Protein AF-A0A820NL07-F1 (afdb_monomer)

Structure (mmCIF, N/CA/C/O backbone):
data_AF-A0A820NL07-F1
#
_entry.id   AF-A0A820NL07-F1
#
loop_
_atom_site.group_PDB
_atom_site.id
_atom_site.type_symbol
_atom_site.label_atom_id
_atom_site.label_alt_id
_atom_site.label_comp_id
_atom_site.label_asym_id
_atom_site.label_entity_id
_atom_site.label_seq_id
_atom_site.pdbx_PDB_ins_code
_atom_site.Cartn_x
_atom_site.Cartn_y
_atom_site.Cartn_z
_atom_site.occupancy
_atom_site.B_iso_or_equiv
_atom_site.auth_seq_id
_atom_site.auth_comp_id
_atom_site.auth_asym_id
_atom_site.auth_atom_id
_atom_site.pdbx_PDB_model_num
ATOM 1 N N . ILE A 1 1 ? -30.907 -29.077 -5.953 1.00 41.44 1 ILE A N 1
ATOM 2 C CA . ILE A 1 1 ? -29.849 -29.675 -6.802 1.00 41.44 1 ILE A CA 1
ATOM 3 C C . ILE A 1 1 ? -29.231 -28.527 -7.577 1.00 41.44 1 ILE A C 1
ATOM 5 O O . ILE A 1 1 ? -29.831 -28.071 -8.546 1.00 41.44 1 ILE A O 1
ATOM 9 N N . GLU A 1 2 ? -28.117 -27.984 -7.092 1.00 54.81 2 GLU A N 1
ATOM 10 C CA . GLU A 1 2 ? -27.350 -26.986 -7.839 1.00 54.81 2 GLU A CA 1
ATOM 11 C C . GLU A 1 2 ? -26.840 -27.633 -9.126 1.00 54.81 2 GLU A C 1
ATOM 13 O O . GLU A 1 2 ? -26.045 -28.571 -9.101 1.00 54.81 2 GLU A O 1
ATOM 18 N N . ARG A 1 3 ? -27.367 -27.185 -10.266 1.00 54.31 3 ARG A N 1
ATOM 19 C CA . ARG A 1 3 ? -26.881 -27.614 -11.576 1.00 54.31 3 ARG A CA 1
ATOM 20 C C . ARG A 1 3 ? -25.587 -26.864 -11.863 1.00 54.31 3 ARG A C 1
ATOM 22 O O . ARG A 1 3 ? -25.620 -25.733 -12.340 1.00 54.31 3 ARG A O 1
ATOM 29 N N . LEU A 1 4 ? -24.455 -27.500 -11.581 1.00 63.75 4 LEU A N 1
ATOM 30 C CA . LEU A 1 4 ? -23.194 -27.119 -12.211 1.00 63.75 4 LEU A CA 1
ATOM 31 C C . LEU A 1 4 ? -23.342 -27.294 -13.736 1.00 63.75 4 LEU A C 1
ATOM 33 O O . LEU A 1 4 ? -23.968 -28.261 -14.172 1.00 63.75 4 LEU A O 1
ATOM 37 N N . PRO A 1 5 ? -22.828 -26.363 -14.556 1.00 72.44 5 PRO A N 1
ATOM 38 C CA . PRO A 1 5 ? -22.943 -26.454 -16.007 1.00 72.44 5 PRO A CA 1
ATOM 39 C C . PRO A 1 5 ? -22.181 -27.675 -16.544 1.00 72.44 5 PRO A C 1
ATOM 41 O O . PRO A 1 5 ? -21.055 -27.932 -16.122 1.00 72.44 5 PRO A O 1
ATOM 44 N N . ASP A 1 6 ? -22.757 -28.368 -17.532 1.00 75.00 6 ASP A N 1
ATOM 45 C CA . ASP A 1 6 ? -22.181 -29.578 -18.156 1.00 75.00 6 ASP A CA 1
ATOM 46 C C . ASP A 1 6 ? -20.812 -29.336 -18.826 1.00 75.00 6 ASP A C 1
ATOM 48 O O . ASP A 1 6 ? -20.075 -30.273 -19.132 1.00 75.00 6 ASP A O 1
ATOM 52 N N . TYR A 1 7 ? -20.451 -28.069 -19.051 1.00 79.88 7 TYR A N 1
ATOM 53 C CA . TYR A 1 7 ? -19.172 -27.661 -19.613 1.00 79.88 7 TYR A CA 1
ATOM 54 C C . TYR A 1 7 ? -18.528 -26.548 -18.786 1.00 79.88 7 TYR A C 1
ATOM 56 O O . TYR A 1 7 ? -19.045 -25.432 -18.676 1.00 79.88 7 TYR A O 1
ATOM 64 N N . VAL A 1 8 ? -17.342 -26.836 -18.251 1.00 82.12 8 VAL A N 1
ATOM 65 C CA . VAL A 1 8 ? -16.523 -25.867 -17.520 1.00 82.12 8 VAL A CA 1
ATOM 66 C C . VAL A 1 8 ? -15.548 -25.211 -18.490 1.00 82.12 8 VAL A C 1
ATOM 68 O O . VAL A 1 8 ? -14.647 -25.847 -19.033 1.00 82.12 8 VAL A O 1
ATOM 71 N N . THR A 1 9 ? -15.695 -23.902 -18.694 1.00 88.81 9 THR A N 1
ATOM 72 C CA . THR A 1 9 ? -14.708 -23.148 -19.475 1.00 88.81 9 THR A CA 1
ATOM 73 C C . THR A 1 9 ? -13.381 -23.051 -18.722 1.00 88.81 9 THR A C 1
ATOM 75 O O . THR A 1 9 ? -13.350 -22.960 -17.494 1.00 88.81 9 THR A O 1
ATOM 78 N N . VAL A 1 10 ? -12.272 -22.949 -19.462 1.00 87.19 10 VAL A N 1
ATOM 79 C CA . VAL A 1 10 ? -10.933 -22.720 -18.884 1.00 87.19 10 VAL A CA 1
ATOM 80 C C . VAL A 1 10 ? -10.916 -21.504 -17.951 1.00 87.19 10 VAL A C 1
ATOM 82 O O . VAL A 1 10 ? -10.253 -21.531 -16.922 1.00 87.19 10 VAL A O 1
ATOM 85 N N . LYS A 1 11 ? -11.686 -20.451 -18.262 1.00 84.75 11 LYS A N 1
ATOM 86 C CA . LYS A 1 11 ? -11.801 -19.264 -17.399 1.00 84.75 11 LYS A CA 1
ATOM 87 C C . LYS A 1 11 ? -12.381 -19.601 -16.027 1.00 84.75 11 LYS A C 1
ATOM 89 O O . LYS A 1 11 ? -11.864 -19.106 -15.036 1.00 84.75 11 LYS A O 1
ATOM 94 N N . VAL A 1 12 ? -13.421 -20.432 -15.978 1.00 86.75 12 VAL A N 1
ATOM 95 C CA . VAL A 1 12 ? -14.051 -20.861 -14.722 1.00 86.75 12 VAL A CA 1
ATOM 96 C C . VAL A 1 12 ? -13.122 -21.799 -13.955 1.00 86.75 12 VAL A C 1
ATOM 98 O O . VAL A 1 12 ? -12.912 -21.590 -12.767 1.00 86.75 12 VAL A O 1
ATOM 101 N N . HIS A 1 13 ? -12.477 -22.755 -14.633 1.00 86.75 13 HIS A N 1
ATOM 102 C CA . HIS A 1 13 ? -11.474 -23.614 -13.996 1.00 86.75 13 HIS A CA 1
ATOM 103 C C . HIS A 1 13 ? -10.311 -22.802 -13.404 1.00 86.75 13 HIS A C 1
ATOM 105 O O . HIS A 1 13 ? -9.857 -23.081 -12.305 1.00 86.75 13 HIS A O 1
ATOM 111 N N . LEU A 1 14 ? -9.849 -21.746 -14.077 1.00 86.56 14 LEU A N 1
ATOM 112 C CA . LEU A 1 14 ? -8.773 -20.901 -13.555 1.00 86.56 14 LEU A CA 1
ATOM 113 C C . LEU A 1 14 ? -9.133 -20.203 -12.238 1.00 86.56 14 LEU A C 1
ATOM 115 O O . LEU A 1 14 ? -8.225 -19.951 -11.451 1.00 86.56 14 LEU A O 1
ATOM 119 N N . ILE A 1 15 ? -10.414 -19.935 -11.960 1.00 88.44 15 ILE A N 1
ATOM 120 C CA . ILE A 1 15 ? -10.848 -19.312 -10.697 1.00 88.44 15 ILE A CA 1
ATOM 121 C C . ILE A 1 15 ? -10.480 -20.194 -9.496 1.00 88.44 15 ILE A C 1
ATOM 123 O O . ILE A 1 15 ? -10.103 -19.657 -8.456 1.00 88.44 15 ILE A O 1
ATOM 127 N N . THR A 1 16 ? -10.476 -21.525 -9.635 1.00 88.06 16 THR A N 1
ATOM 128 C CA . THR A 1 16 ? -10.083 -22.423 -8.532 1.00 88.06 16 THR A CA 1
ATOM 129 C C . THR A 1 16 ? -8.624 -22.217 -8.118 1.00 88.06 16 THR A C 1
ATOM 131 O O . THR A 1 16 ? -8.283 -22.361 -6.947 1.00 88.06 16 THR A O 1
ATOM 134 N N . HIS A 1 17 ? -7.771 -21.797 -9.058 1.00 87.75 17 HIS A N 1
ATOM 135 C CA . HIS A 1 17 ? -6.347 -21.522 -8.836 1.00 87.75 17 HIS A CA 1
ATOM 136 C C . HIS A 1 17 ? -6.066 -20.092 -8.350 1.00 87.75 17 HIS A C 1
ATOM 138 O O . HIS A 1 17 ? -4.928 -19.767 -8.001 1.00 87.75 17 HIS A O 1
ATOM 144 N N . TYR A 1 18 ? -7.069 -19.204 -8.309 1.00 88.25 18 TYR A N 1
ATOM 145 C CA . TYR A 1 18 ? -6.853 -17.810 -7.894 1.00 88.25 18 TYR A CA 1
ATOM 146 C C . TYR A 1 18 ? -6.417 -17.706 -6.436 1.00 88.25 18 TYR A C 1
ATOM 148 O O . TYR A 1 18 ? -5.625 -16.826 -6.110 1.00 88.25 18 TYR A O 1
ATOM 156 N N . SER A 1 19 ? -6.889 -18.596 -5.565 1.00 85.44 19 SER A N 1
ATOM 157 C CA . SER A 1 19 ? -6.523 -18.588 -4.146 1.00 85.44 19 SER A CA 1
ATOM 158 C C . SER A 1 19 ? -5.007 -18.748 -3.956 1.00 85.44 19 SER A C 1
ATOM 160 O O . SER A 1 19 ? -4.374 -17.935 -3.280 1.00 85.44 19 SER A O 1
ATOM 162 N N . GLU A 1 20 ? -4.401 -19.735 -4.614 1.00 89.69 20 GLU A N 1
ATOM 163 C CA . GLU A 1 20 ? -2.958 -19.983 -4.590 1.00 89.69 20 GLU A CA 1
ATOM 164 C C . GLU A 1 20 ? -2.175 -18.861 -5.275 1.00 89.69 20 GLU A C 1
ATOM 166 O O . GLU A 1 20 ? -1.179 -18.368 -4.734 1.00 89.69 20 GLU A O 1
ATOM 171 N N . LEU A 1 21 ? -2.652 -18.397 -6.434 1.00 88.19 21 LEU A N 1
ATOM 172 C CA . LEU A 1 21 ? -2.036 -17.293 -7.169 1.00 88.19 21 LEU A CA 1
ATOM 173 C C . LEU A 1 21 ? -2.020 -15.996 -6.353 1.00 88.19 21 LEU A C 1
ATOM 175 O O . LEU A 1 21 ? -1.022 -15.278 -6.380 1.00 88.19 21 LEU A O 1
ATOM 179 N N . ILE A 1 22 ? -3.087 -15.699 -5.610 1.00 88.12 22 ILE A N 1
ATOM 180 C CA . ILE A 1 22 ? -3.173 -14.517 -4.745 1.00 88.12 22 ILE A CA 1
ATOM 181 C C . ILE A 1 22 ? -2.249 -14.657 -3.540 1.00 88.12 22 ILE A C 1
ATOM 183 O O . ILE A 1 22 ? -1.537 -13.709 -3.212 1.00 88.12 22 ILE A O 1
ATOM 187 N N . LYS A 1 23 ? -2.202 -15.836 -2.911 1.00 84.56 23 LYS A N 1
ATOM 188 C CA . LYS A 1 23 ? -1.293 -16.098 -1.785 1.00 84.56 23 LYS A CA 1
ATOM 189 C C . LYS A 1 23 ? 0.175 -15.942 -2.187 1.00 84.56 23 LYS A C 1
ATOM 191 O O . LYS A 1 23 ? 0.953 -15.369 -1.432 1.00 84.56 23 LYS A O 1
ATOM 196 N N . ARG A 1 24 ? 0.550 -16.422 -3.378 1.00 86.44 24 ARG A N 1
ATOM 197 C CA . ARG A 1 24 ? 1.940 -16.394 -3.859 1.00 86.44 24 ARG A CA 1
ATOM 198 C C . ARG A 1 24 ? 2.347 -15.056 -4.478 1.00 86.44 24 ARG A C 1
ATOM 200 O O . ARG A 1 24 ? 3.451 -14.584 -4.226 1.00 86.44 24 ARG A O 1
ATOM 207 N N . ASN A 1 25 ? 1.483 -14.462 -5.301 1.00 83.44 25 ASN A N 1
ATOM 208 C CA . ASN A 1 25 ? 1.826 -13.320 -6.160 1.00 83.44 25 ASN A CA 1
ATOM 209 C C . ASN A 1 25 ? 1.097 -12.020 -5.773 1.00 83.44 25 ASN A C 1
ATOM 211 O O . ASN A 1 25 ? 1.316 -10.974 -6.391 1.00 83.44 25 ASN A O 1
ATOM 215 N N . GLY A 1 26 ? 0.216 -12.067 -4.774 1.00 83.44 26 GLY A N 1
ATOM 216 C CA . GLY A 1 26 ? -0.636 -10.950 -4.389 1.00 83.44 26 GLY A CA 1
ATOM 217 C C . GLY A 1 26 ? -1.809 -10.716 -5.354 1.00 83.44 26 GLY A C 1
ATOM 218 O O . GLY A 1 26 ? -2.155 -11.575 -6.168 1.00 83.44 26 GLY A O 1
ATOM 219 N N . PRO A 1 27 ? -2.453 -9.539 -5.284 1.00 84.00 27 PRO A N 1
ATOM 220 C CA . PRO A 1 27 ? -3.665 -9.246 -6.049 1.00 84.00 27 PRO A CA 1
ATOM 221 C C . PRO A 1 27 ? -3.494 -9.408 -7.576 1.00 84.00 27 PRO A C 1
ATOM 223 O O . PRO A 1 27 ? -2.533 -8.856 -8.127 1.00 84.00 27 PRO A O 1
ATOM 226 N N . PRO A 1 28 ? -4.447 -10.028 -8.312 1.00 83.44 28 PRO A N 1
ATOM 227 C CA . PRO A 1 28 ? -4.302 -10.303 -9.748 1.00 83.44 28 PRO A CA 1
ATOM 228 C C . PRO A 1 28 ? -4.140 -9.064 -10.618 1.00 83.44 28 PRO A C 1
ATOM 230 O O . PRO A 1 28 ? -3.451 -9.073 -11.636 1.00 83.44 28 PRO A O 1
ATOM 233 N N . ARG A 1 29 ? -4.692 -7.938 -10.164 1.00 82.50 29 ARG A N 1
ATOM 234 C CA . ARG A 1 29 ? -4.522 -6.627 -10.796 1.00 82.50 29 ARG A CA 1
ATOM 235 C C . ARG A 1 29 ? -3.055 -6.201 -10.926 1.00 82.50 29 ARG A C 1
ATOM 237 O O . ARG A 1 29 ? -2.727 -5.386 -11.786 1.00 82.50 29 ARG A O 1
ATOM 244 N N . ASN A 1 30 ? -2.154 -6.727 -10.097 1.00 78.94 30 ASN A N 1
ATOM 245 C CA . ASN A 1 30 ? -0.741 -6.375 -10.181 1.00 78.94 30 ASN A CA 1
ATOM 246 C C . ASN A 1 30 ? -0.058 -6.980 -11.412 1.00 78.94 30 ASN A C 1
ATOM 248 O O . ASN A 1 30 ? 0.825 -6.321 -11.971 1.00 78.94 30 ASN A O 1
ATOM 252 N N . TYR A 1 31 ? -0.511 -8.155 -11.856 1.00 82.81 31 TYR A N 1
ATOM 253 C CA . TYR A 1 31 ? 0.037 -8.927 -12.975 1.00 82.81 31 TYR A CA 1
ATOM 254 C C . TYR A 1 31 ? -0.966 -9.158 -14.119 1.00 82.81 31 TYR A C 1
ATOM 256 O O . TYR A 1 31 ? -0.712 -9.951 -15.021 1.00 82.81 31 TYR A O 1
ATOM 264 N N . TRP A 1 32 ? -2.101 -8.457 -14.122 1.00 85.00 32 TRP A N 1
ATOM 265 C CA . TRP A 1 32 ? -3.069 -8.526 -15.216 1.00 85.00 32 TRP A CA 1
ATOM 266 C C . TRP A 1 32 ? -2.470 -8.067 -16.560 1.00 85.00 32 TRP A C 1
ATOM 268 O O . TRP A 1 32 ? -1.622 -7.170 -16.632 1.00 85.00 32 TRP A O 1
ATOM 278 N N . TYR A 1 33 ? -2.958 -8.650 -17.654 1.00 87.19 33 TYR A N 1
ATOM 279 C CA . TYR A 1 33 ? -2.447 -8.374 -19.000 1.00 87.19 33 TYR A CA 1
ATOM 280 C C . TYR A 1 33 ? -2.573 -6.894 -19.409 1.00 87.19 33 TYR A C 1
ATOM 282 O O . TYR A 1 33 ? -1.704 -6.375 -20.103 1.00 87.19 33 TYR A O 1
ATOM 290 N N . GLN A 1 34 ? -3.590 -6.173 -18.920 1.00 86.31 34 GLN A N 1
ATOM 291 C CA . GLN A 1 34 ? -3.824 -4.764 -19.269 1.00 86.31 34 GLN A CA 1
ATOM 292 C C . GLN A 1 34 ? -2.651 -3.844 -18.889 1.00 86.31 34 GLN A C 1
ATOM 294 O O . GLN A 1 34 ? -2.375 -2.863 -19.580 1.00 86.31 34 GLN A O 1
ATOM 299 N N . ARG A 1 35 ? -1.905 -4.168 -17.822 1.00 84.62 35 ARG A N 1
ATOM 300 C CA . ARG A 1 35 ? -0.659 -3.462 -17.469 1.00 84.62 35 ARG A CA 1
ATOM 301 C C . ARG A 1 35 ? 0.432 -3.671 -18.509 1.00 84.62 35 ARG A C 1
ATOM 303 O O . ARG A 1 35 ? 1.127 -2.717 -18.865 1.00 84.62 35 ARG A O 1
ATOM 310 N N . PHE A 1 36 ? 0.581 -4.908 -18.972 1.00 87.38 36 PHE A N 1
ATOM 311 C CA . PHE A 1 36 ? 1.550 -5.255 -20.002 1.00 87.38 36 PHE A CA 1
ATOM 312 C C . PHE A 1 36 ? 1.175 -4.601 -21.331 1.00 87.38 36 PHE A C 1
ATOM 314 O O . PHE A 1 36 ? 2.031 -3.952 -21.923 1.00 87.38 36 PHE A O 1
ATOM 321 N N . GLU A 1 37 ? -0.102 -4.619 -21.720 1.00 91.50 37 GLU A N 1
ATOM 322 C CA . GLU A 1 37 ? -0.613 -3.909 -22.903 1.00 91.50 37 GLU A CA 1
ATOM 323 C C . GLU A 1 37 ? -0.367 -2.396 -22.826 1.00 91.50 37 GLU A C 1
ATOM 325 O O . GLU A 1 37 ? 0.125 -1.784 -23.777 1.00 91.50 37 GLU A O 1
ATOM 330 N N . GLY A 1 38 ? -0.610 -1.781 -21.665 1.00 88.50 38 GLY A N 1
ATOM 331 C CA . GLY A 1 38 ? -0.312 -0.364 -21.445 1.00 88.50 38 GLY A CA 1
ATOM 332 C C . GLY A 1 38 ? 1.176 -0.034 -21.619 1.00 88.50 38 GLY A C 1
ATOM 333 O O . GLY A 1 38 ? 1.530 0.981 -22.226 1.00 88.50 38 GLY A O 1
ATOM 334 N N . LYS A 1 39 ? 2.074 -0.907 -21.142 1.00 87.38 39 LYS A N 1
ATOM 335 C CA . LYS A 1 39 ? 3.525 -0.752 -21.335 1.00 87.38 39 LYS A CA 1
ATOM 336 C C . LYS A 1 39 ? 3.944 -1.032 -22.784 1.00 87.38 39 LYS A C 1
ATOM 338 O O . LYS A 1 39 ? 4.783 -0.312 -23.323 1.00 87.38 39 LYS A O 1
ATOM 343 N N . GLN A 1 40 ? 3.331 -2.016 -23.437 1.00 90.81 40 GLN A N 1
ATOM 344 C CA . GLN A 1 40 ? 3.532 -2.334 -24.851 1.00 90.81 40 GLN A CA 1
ATOM 345 C C . GLN A 1 40 ? 3.169 -1.132 -25.733 1.00 90.81 40 GLN A C 1
ATOM 347 O O . GLN A 1 40 ? 3.906 -0.790 -26.658 1.00 90.81 40 GLN A O 1
ATOM 352 N N . LEU A 1 41 ? 2.069 -0.440 -25.422 1.00 93.19 41 LEU A N 1
ATOM 353 C CA . LEU A 1 41 ? 1.625 0.755 -26.138 1.00 93.19 41 LEU A CA 1
ATOM 354 C C . LEU A 1 41 ? 2.666 1.884 -26.099 1.00 93.19 41 LEU A C 1
ATOM 356 O O . LEU A 1 41 ? 2.871 2.558 -27.110 1.00 93.19 41 LEU A O 1
ATOM 360 N N . TYR A 1 42 ? 3.358 2.074 -24.969 1.00 91.62 42 TYR A N 1
ATOM 361 C CA . TYR A 1 42 ? 4.481 3.016 -24.876 1.00 91.62 42 TYR A CA 1
ATOM 362 C C . TYR A 1 42 ? 5.583 2.677 -25.889 1.00 91.62 42 TYR A C 1
ATOM 364 O O . TYR A 1 42 ? 6.031 3.563 -26.619 1.00 91.62 42 TYR A O 1
ATOM 372 N N . PHE A 1 43 ? 5.977 1.404 -25.982 1.00 92.75 43 PHE A N 1
ATOM 373 C CA . PHE A 1 43 ? 7.004 0.966 -26.929 1.00 92.75 43 PHE A CA 1
ATOM 374 C C . PHE A 1 43 ? 6.551 1.081 -28.383 1.00 92.75 43 PHE A C 1
ATOM 376 O O . PHE A 1 43 ? 7.323 1.577 -29.198 1.00 92.75 43 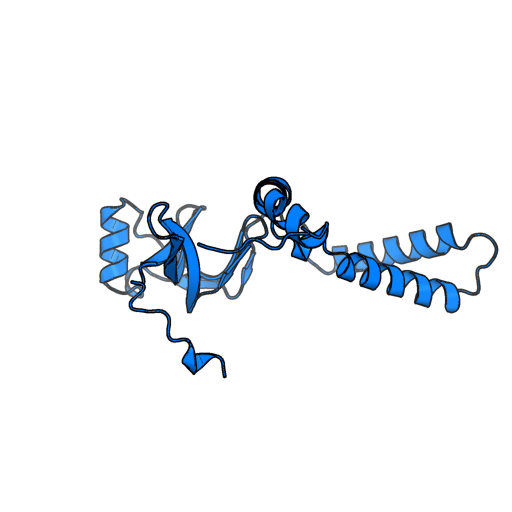PHE A O 1
ATOM 383 N N . LYS A 1 44 ? 5.301 0.715 -28.701 1.00 92.12 44 LYS A N 1
ATOM 384 C CA . LYS A 1 44 ? 4.724 0.881 -30.049 1.00 92.12 44 LYS A CA 1
ATOM 385 C C . LYS A 1 44 ? 4.797 2.343 -30.497 1.00 92.12 44 LYS A C 1
ATOM 387 O O . LYS A 1 44 ? 5.367 2.640 -31.540 1.00 92.12 44 LYS A O 1
ATOM 392 N N . ARG A 1 45 ? 4.314 3.270 -29.661 1.00 92.38 45 ARG A N 1
ATOM 393 C CA . ARG A 1 45 ? 4.361 4.717 -29.944 1.00 92.38 45 ARG A CA 1
ATOM 394 C C . ARG A 1 45 ? 5.788 5.228 -30.113 1.00 92.38 45 ARG A C 1
ATOM 396 O O . ARG A 1 45 ? 6.039 6.077 -30.965 1.00 92.38 45 ARG A O 1
ATOM 403 N N . LEU A 1 46 ? 6.711 4.744 -29.285 1.00 91.25 46 LEU A N 1
ATOM 404 C CA . LEU A 1 46 ? 8.102 5.160 -29.349 1.00 91.25 46 LEU A CA 1
ATOM 405 C C . LEU A 1 46 ? 8.804 4.627 -30.603 1.00 91.25 46 LEU A C 1
ATOM 407 O O . LEU A 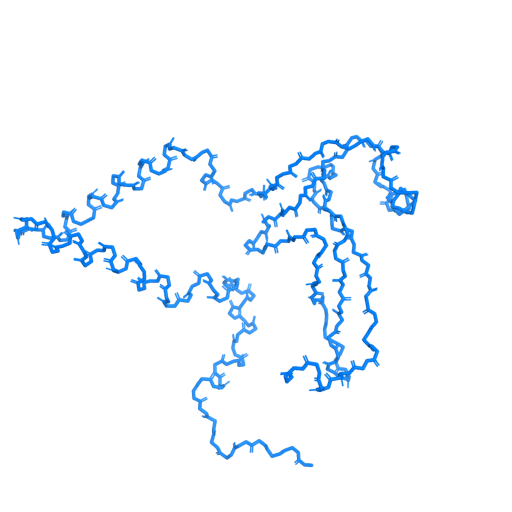1 46 ? 9.566 5.372 -31.210 1.00 91.25 46 LEU A O 1
ATOM 411 N N . ALA A 1 47 ? 8.522 3.388 -31.005 1.00 91.00 47 ALA A N 1
ATOM 412 C CA . ALA A 1 47 ? 9.057 2.788 -32.222 1.00 91.00 47 ALA A CA 1
ATOM 413 C C . ALA A 1 47 ? 8.589 3.553 -33.465 1.00 91.00 47 ALA A C 1
ATOM 415 O O . ALA A 1 47 ? 9.414 3.908 -34.295 1.00 91.00 47 ALA A O 1
ATOM 416 N N . THR A 1 48 ? 7.300 3.907 -33.546 1.00 89.75 48 THR A N 1
ATOM 417 C CA . THR A 1 48 ? 6.758 4.696 -34.668 1.00 89.75 48 THR A CA 1
ATOM 418 C C . THR A 1 48 ? 7.384 6.088 -34.771 1.00 89.75 48 THR A C 1
ATOM 420 O O . THR A 1 48 ? 7.576 6.599 -35.866 1.00 89.75 48 THR A O 1
ATOM 423 N N . ARG A 1 49 ? 7.697 6.725 -33.636 1.00 88.81 49 ARG A N 1
ATOM 424 C CA . ARG A 1 49 ? 8.288 8.076 -33.600 1.00 88.81 49 ARG A CA 1
ATOM 425 C C . ARG A 1 49 ? 9.808 8.080 -33.725 1.00 88.81 49 ARG A C 1
ATOM 427 O O . ARG A 1 49 ? 10.400 9.139 -33.909 1.00 88.81 49 ARG A O 1
ATOM 434 N N . SER A 1 50 ? 10.456 6.936 -33.533 1.00 84.31 50 SER A N 1
ATOM 435 C CA . SER A 1 50 ? 11.907 6.845 -33.581 1.00 84.31 50 SER A CA 1
ATOM 436 C C . SER A 1 50 ? 12.345 6.571 -35.011 1.00 84.31 50 SER A C 1
ATOM 438 O O . SER A 1 50 ? 12.121 5.490 -35.534 1.00 84.31 50 SER A O 1
ATOM 440 N N . CYS A 1 51 ? 13.054 7.516 -35.622 1.00 81.00 51 CYS A N 1
ATOM 441 C CA . CYS A 1 51 ? 13.651 7.337 -36.950 1.00 81.00 51 CYS A CA 1
ATOM 442 C C . CYS A 1 51 ? 14.909 6.434 -36.936 1.00 81.00 51 CYS A C 1
ATOM 444 O O . CYS A 1 51 ? 15.732 6.494 -37.846 1.00 81.00 51 CYS A O 1
ATOM 446 N N . SER A 1 52 ? 15.110 5.635 -35.880 1.00 76.94 52 SER A N 1
ATOM 447 C CA . SER A 1 52 ? 16.250 4.726 -35.729 1.00 76.94 52 SER A CA 1
ATOM 448 C C . SER A 1 52 ? 15.839 3.318 -36.150 1.00 76.94 52 SER A C 1
ATOM 450 O O . SER A 1 52 ? 15.299 2.560 -35.348 1.00 76.94 52 SER A O 1
ATOM 452 N N . PHE A 1 53 ? 16.104 2.962 -37.408 1.00 81.94 53 PHE A N 1
ATOM 453 C CA . PHE A 1 53 ? 15.727 1.659 -37.977 1.00 81.94 53 PHE A CA 1
ATOM 454 C C . PHE A 1 53 ? 16.822 0.589 -37.850 1.00 81.94 53 PHE A C 1
ATOM 456 O O . PHE A 1 53 ? 16.544 -0.598 -37.974 1.00 81.94 53 PHE A O 1
ATOM 463 N N . LYS A 1 54 ? 18.068 0.993 -37.564 1.00 84.44 54 LYS A N 1
ATOM 464 C CA . LYS A 1 54 ? 19.228 0.086 -37.522 1.00 84.44 54 LYS A CA 1
ATOM 465 C C . LYS A 1 54 ? 19.241 -0.814 -36.283 1.00 84.44 54 LYS A C 1
ATOM 467 O O . LYS A 1 54 ? 19.643 -1.967 -36.364 1.00 84.44 54 LYS A O 1
ATOM 472 N N . ASN A 1 55 ? 18.819 -0.289 -35.131 1.00 88.31 55 ASN A N 1
ATOM 473 C CA . ASN A 1 55 ? 18.702 -1.062 -33.893 1.00 88.31 55 ASN A CA 1
ATOM 474 C C . ASN A 1 55 ? 17.560 -0.510 -33.027 1.00 88.31 55 ASN A C 1
ATOM 476 O O . ASN A 1 55 ? 17.760 0.218 -32.044 1.00 88.31 55 ASN A O 1
ATOM 480 N N . VAL A 1 56 ? 16.334 -0.835 -33.445 1.00 89.25 56 VAL A N 1
ATOM 481 C CA . VAL A 1 56 ? 15.098 -0.444 -32.755 1.00 89.25 56 VAL A CA 1
ATOM 482 C C . VAL A 1 56 ? 15.091 -0.941 -31.299 1.00 89.25 56 VAL A C 1
ATOM 484 O O . VAL A 1 56 ? 14.877 -0.107 -30.416 1.00 89.25 56 VAL A O 1
ATOM 487 N N . PRO A 1 57 ? 15.398 -2.221 -30.983 1.00 91.31 57 PRO A N 1
ATOM 488 C CA . PRO A 1 57 ? 15.357 -2.709 -29.602 1.00 91.31 57 PRO A CA 1
ATOM 489 C C . PRO A 1 57 ? 16.299 -1.949 -28.665 1.00 91.31 57 PRO A C 1
ATOM 491 O O . PRO A 1 57 ? 15.886 -1.549 -27.576 1.00 91.31 57 PRO A O 1
ATOM 494 N N . PHE A 1 58 ? 17.531 -1.669 -29.104 1.00 92.75 58 PHE A N 1
ATOM 495 C CA . PHE A 1 58 ? 18.490 -0.890 -28.318 1.00 92.75 58 PHE A CA 1
ATOM 496 C C . PHE A 1 58 ? 17.984 0.530 -28.049 1.00 92.75 58 PHE A C 1
ATOM 498 O O . PHE A 1 58 ? 18.053 1.025 -26.922 1.00 92.75 58 PHE A O 1
ATOM 505 N N . THR A 1 59 ? 17.421 1.175 -29.072 1.00 91.62 59 THR A N 1
ATOM 506 C CA . THR A 1 59 ? 16.897 2.541 -28.962 1.00 91.62 59 THR A CA 1
ATOM 507 C C . THR A 1 59 ? 15.714 2.603 -27.990 1.00 91.62 59 THR A C 1
ATOM 509 O O . THR A 1 59 ? 15.657 3.489 -27.132 1.00 91.62 59 THR A O 1
ATOM 512 N N . LEU A 1 60 ? 14.791 1.640 -28.073 1.00 93.06 60 LEU A N 1
ATOM 513 C CA . LEU A 1 60 ? 13.657 1.518 -27.155 1.00 93.06 60 LEU A CA 1
ATOM 514 C C . LEU A 1 60 ? 14.118 1.256 -25.716 1.00 93.06 60 LEU A C 1
ATOM 516 O O . LEU A 1 60 ? 13.649 1.930 -24.794 1.00 93.06 60 LEU A O 1
ATOM 520 N N . ALA A 1 61 ? 15.056 0.324 -25.523 1.00 93.38 61 ALA A N 1
ATOM 521 C CA . ALA A 1 61 ? 15.591 -0.030 -24.211 1.00 93.38 61 ALA A CA 1
ATOM 522 C C . ALA A 1 61 ? 16.292 1.162 -23.546 1.00 93.38 61 ALA A C 1
ATOM 524 O O . ALA A 1 61 ? 15.955 1.513 -22.414 1.00 93.38 61 ALA A O 1
ATOM 525 N N . LYS A 1 62 ? 17.189 1.845 -24.269 1.00 93.25 62 LYS A N 1
ATOM 526 C CA . LYS A 1 62 ? 17.938 3.001 -23.755 1.00 93.25 62 LYS A CA 1
ATOM 527 C C . LYS A 1 62 ? 17.010 4.142 -23.344 1.00 93.25 62 LYS A C 1
ATOM 529 O O . LYS A 1 62 ? 17.155 4.710 -22.264 1.00 93.25 62 LYS A O 1
ATOM 534 N N . ARG A 1 63 ? 16.004 4.460 -24.163 1.00 92.06 63 ARG A N 1
ATOM 535 C CA . ARG A 1 63 ? 15.024 5.511 -23.837 1.00 92.06 63 ARG A CA 1
ATOM 536 C C . ARG A 1 63 ? 14.137 5.135 -22.653 1.00 92.06 63 ARG A C 1
ATOM 538 O O . ARG A 1 63 ? 13.837 5.996 -21.828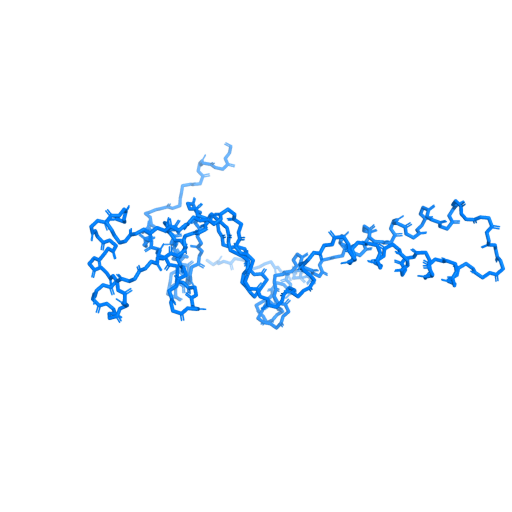 1.00 92.06 63 ARG A O 1
ATOM 545 N N . HIS A 1 64 ? 13.739 3.869 -22.548 1.00 93.00 64 HIS A N 1
ATOM 546 C CA . HIS A 1 64 ? 12.995 3.378 -21.392 1.00 93.00 64 HIS A CA 1
ATOM 547 C C . HIS A 1 64 ? 13.834 3.450 -20.108 1.00 93.00 64 HIS A C 1
ATOM 549 O O . HIS A 1 64 ? 13.330 3.923 -19.094 1.00 93.00 64 HIS A O 1
ATOM 555 N N . GLN A 1 65 ? 15.108 3.046 -20.149 1.00 93.69 65 GLN A N 1
ATOM 556 C CA . GLN A 1 65 ? 16.031 3.145 -19.013 1.00 93.69 65 GLN A CA 1
ATOM 557 C C . GLN A 1 65 ? 16.239 4.593 -18.563 1.00 93.69 65 GLN A C 1
ATOM 559 O O . GLN A 1 65 ? 16.121 4.866 -17.376 1.00 93.69 65 GLN A O 1
ATOM 564 N N . LEU A 1 66 ? 16.460 5.532 -19.489 1.00 92.62 66 LEU A N 1
ATOM 565 C CA . LEU A 1 66 ? 16.596 6.958 -19.157 1.00 92.62 66 LEU A CA 1
ATOM 566 C C . LEU A 1 66 ? 15.319 7.533 -18.534 1.00 92.62 66 LEU A C 1
ATOM 568 O O . LEU A 1 66 ? 15.381 8.264 -17.549 1.00 92.62 66 LEU A O 1
ATOM 572 N N . ARG A 1 67 ? 14.147 7.170 -19.071 1.00 88.69 67 ARG A N 1
ATOM 573 C CA . ARG A 1 67 ? 12.859 7.561 -18.485 1.00 88.69 67 ARG A CA 1
ATOM 574 C C . ARG A 1 67 ? 12.697 7.001 -17.074 1.00 88.69 67 ARG A C 1
ATOM 576 O O . ARG A 1 67 ? 12.214 7.715 -16.204 1.00 88.69 67 ARG A O 1
ATOM 583 N N . LEU A 1 68 ? 13.067 5.738 -16.857 1.00 87.31 68 LEU A N 1
ATOM 584 C CA . LEU A 1 68 ? 13.055 5.152 -15.522 1.00 87.31 68 LEU A CA 1
ATOM 585 C C . LEU A 1 68 ? 14.022 5.886 -14.604 1.00 87.31 68 LEU A C 1
ATOM 587 O O . LEU A 1 68 ? 13.589 6.293 -13.544 1.00 87.31 68 LEU A O 1
ATOM 591 N N . ALA A 1 69 ? 15.266 6.129 -15.014 1.00 87.69 69 ALA A N 1
ATOM 592 C CA . ALA A 1 69 ? 16.247 6.858 -14.215 1.00 87.69 69 ALA A CA 1
ATOM 593 C C . ALA A 1 69 ? 15.730 8.236 -13.772 1.00 87.69 69 ALA A C 1
ATOM 595 O O . ALA A 1 69 ? 15.858 8.570 -12.602 1.00 87.69 69 ALA A O 1
ATOM 596 N N . LEU A 1 70 ? 15.069 8.982 -14.663 1.00 86.00 70 LEU A N 1
ATOM 597 C CA . LEU A 1 70 ? 14.438 10.260 -14.319 1.00 86.00 70 LEU A CA 1
ATOM 598 C C . LEU A 1 70 ? 13.289 10.095 -13.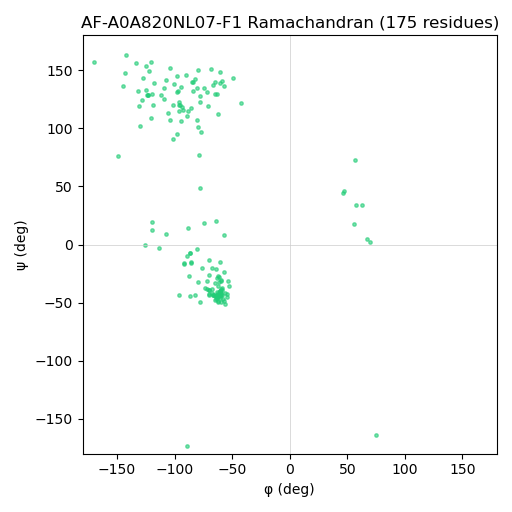313 1.00 86.00 70 LEU A C 1
ATOM 600 O O . LEU A 1 70 ? 13.214 10.821 -12.328 1.00 86.00 70 LEU A O 1
ATOM 604 N N . LEU A 1 71 ? 12.385 9.141 -13.558 1.00 80.56 71 LEU A N 1
ATOM 605 C CA . LEU A 1 71 ? 11.279 8.862 -12.637 1.00 80.56 71 LEU A CA 1
ATOM 606 C C . LEU A 1 71 ? 11.810 8.447 -11.261 1.00 80.56 71 LEU A C 1
ATOM 608 O O . LEU A 1 71 ? 11.293 8.904 -10.251 1.00 80.56 71 LEU A O 1
ATOM 612 N N . LEU A 1 72 ? 12.863 7.633 -11.239 1.00 77.31 72 LEU A N 1
ATOM 613 C CA . LEU A 1 72 ? 13.558 7.163 -10.047 1.00 77.31 72 LEU A CA 1
ATOM 614 C C . LEU A 1 72 ? 14.227 8.298 -9.281 1.00 77.31 72 LEU A C 1
ATOM 616 O O . LEU A 1 72 ? 14.068 8.379 -8.071 1.00 77.31 72 LEU A O 1
ATOM 620 N N . SER A 1 73 ? 14.940 9.183 -9.974 1.00 75.75 73 SER A N 1
ATOM 621 C CA . SER A 1 73 ? 15.624 10.312 -9.344 1.00 75.75 73 SER A CA 1
ATOM 622 C C . SER A 1 73 ? 14.652 11.366 -8.819 1.00 75.75 73 SER A C 1
ATOM 624 O O . SER A 1 73 ? 14.987 12.101 -7.902 1.00 75.75 73 SER A O 1
ATOM 626 N N . SER A 1 74 ? 13.459 11.465 -9.412 1.00 64.75 74 SER A N 1
ATOM 627 C CA . SER A 1 74 ? 12.418 12.419 -9.004 1.00 64.75 74 SER A CA 1
ATOM 628 C C . SER A 1 74 ? 11.500 11.918 -7.882 1.00 64.75 74 SER A C 1
ATOM 630 O O . SER A 1 74 ? 10.646 12.668 -7.418 1.00 64.75 74 SER A O 1
ATOM 632 N N . TYR A 1 75 ? 11.616 10.649 -7.480 1.00 56.69 75 TYR A N 1
ATOM 633 C CA . TYR A 1 75 ? 10.668 9.996 -6.579 1.00 56.69 75 TYR A CA 1
ATOM 634 C C . TYR A 1 75 ? 11.435 9.314 -5.437 1.00 56.69 75 TYR A C 1
ATOM 636 O O . TYR A 1 75 ? 11.917 8.197 -5.607 1.00 56.69 75 TYR A O 1
ATOM 644 N N . ASP A 1 76 ? 11.458 9.931 -4.249 1.00 52.09 76 ASP A N 1
ATOM 645 C CA . ASP A 1 76 ? 12.046 9.416 -2.984 1.00 52.09 76 ASP A CA 1
ATOM 646 C C . ASP A 1 76 ? 11.482 8.057 -2.501 1.00 52.09 76 ASP A C 1
ATOM 648 O O . ASP A 1 76 ? 11.744 7.583 -1.401 1.00 52.09 76 ASP A O 1
ATOM 652 N N . ASN A 1 77 ? 10.666 7.390 -3.310 1.00 52.38 77 ASN A N 1
ATOM 653 C CA . ASN A 1 77 ? 9.722 6.367 -2.888 1.00 52.38 77 ASN A CA 1
ATOM 654 C C . ASN A 1 77 ? 9.983 4.998 -3.536 1.00 52.38 77 ASN A C 1
ATOM 656 O O . ASN A 1 77 ? 9.066 4.171 -3.616 1.00 52.38 77 ASN A O 1
ATOM 660 N N . PHE A 1 78 ? 11.187 4.744 -4.059 1.00 46.72 78 PHE A N 1
ATOM 661 C CA . PHE A 1 78 ? 11.427 3.531 -4.846 1.00 46.72 78 PHE A CA 1
ATOM 662 C C . PHE A 1 78 ? 11.563 2.242 -4.028 1.00 46.72 78 PHE A C 1
ATOM 664 O O . PHE A 1 78 ? 11.254 1.163 -4.541 1.00 46.72 78 PHE A O 1
ATOM 671 N N . TYR A 1 79 ? 11.860 2.331 -2.732 1.00 47.81 79 TYR A N 1
ATOM 672 C CA . TYR A 1 79 ? 11.719 1.187 -1.834 1.00 47.81 79 TYR A CA 1
ATOM 673 C C . TYR A 1 79 ? 10.245 0.997 -1.454 1.00 47.81 79 TYR A C 1
ATOM 675 O O . TYR A 1 79 ? 9.803 1.295 -0.351 1.00 47.81 79 TYR A O 1
ATOM 683 N N . ASN A 1 80 ? 9.471 0.424 -2.380 1.00 47.44 80 ASN A N 1
ATOM 684 C CA . ASN A 1 80 ? 8.133 -0.145 -2.150 1.00 47.44 80 ASN A CA 1
ATOM 685 C C . ASN A 1 80 ? 8.137 -1.357 -1.183 1.00 47.44 80 ASN A C 1
ATOM 687 O O . ASN A 1 80 ? 7.221 -2.173 -1.220 1.00 47.44 80 ASN A O 1
ATOM 691 N N . LEU A 1 81 ? 9.179 -1.498 -0.361 1.00 48.25 81 LEU A N 1
ATOM 692 C CA . LEU A 1 81 ? 9.279 -2.469 0.726 1.00 48.25 81 LEU A CA 1
ATOM 693 C C . LEU A 1 81 ? 8.780 -1.886 2.053 1.00 48.25 81 LEU A C 1
ATOM 695 O O . LEU A 1 81 ? 8.504 -2.643 2.974 1.00 48.25 81 LEU A O 1
ATOM 699 N N . ILE A 1 82 ? 8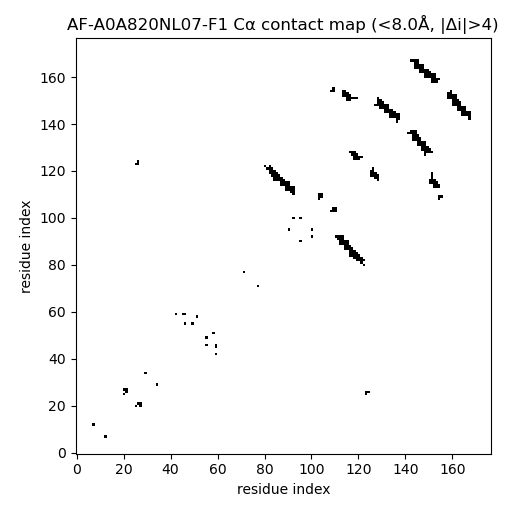.662 -0.558 2.141 1.00 57.59 82 ILE A N 1
ATOM 700 C CA . ILE A 1 82 ? 8.229 0.140 3.347 1.00 57.59 82 ILE A CA 1
ATOM 701 C C . ILE A 1 82 ? 6.760 0.508 3.182 1.00 57.59 82 ILE A C 1
ATOM 703 O O . ILE A 1 82 ? 6.327 0.939 2.109 1.00 57.59 82 ILE A O 1
ATOM 707 N N . ASP A 1 83 ? 6.007 0.322 4.258 1.00 66.38 83 ASP A N 1
ATOM 708 C CA . ASP A 1 83 ? 4.662 0.845 4.416 1.00 66.38 83 ASP A CA 1
ATOM 709 C C . ASP A 1 83 ? 4.566 2.280 3.913 1.00 66.38 83 ASP A C 1
ATOM 711 O O . ASP A 1 83 ? 5.290 3.160 4.380 1.00 66.38 83 ASP A O 1
ATOM 715 N N . LYS A 1 84 ? 3.674 2.520 2.949 1.00 72.88 84 LYS A N 1
ATOM 716 C CA . LYS A 1 84 ? 3.431 3.864 2.413 1.00 72.88 84 LYS A CA 1
ATOM 717 C C . LYS A 1 84 ? 2.166 4.437 3.022 1.00 72.88 84 LYS A C 1
ATOM 719 O O . LYS A 1 84 ? 1.086 4.214 2.461 1.00 72.88 84 LYS A O 1
ATOM 724 N N . PRO A 1 85 ? 2.268 5.155 4.149 1.00 76.69 85 PRO A N 1
ATOM 725 C CA . PRO A 1 85 ? 1.145 5.909 4.642 1.00 76.69 85 PRO A CA 1
ATOM 726 C C . PRO A 1 85 ? 0.949 7.162 3.783 1.00 76.69 85 PRO A C 1
ATOM 728 O O . PRO A 1 85 ? 1.893 7.878 3.451 1.00 76.69 85 PRO A O 1
ATOM 73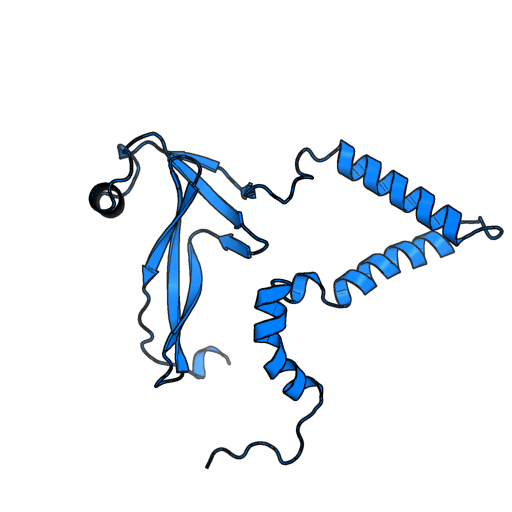1 N N . VAL A 1 86 ? -0.296 7.435 3.417 1.00 79.81 86 VAL A N 1
ATOM 732 C CA . VAL A 1 86 ? -0.711 8.668 2.746 1.00 79.81 86 VAL A CA 1
ATOM 733 C C . VAL A 1 86 ? -1.522 9.487 3.739 1.00 79.81 86 VAL A C 1
ATOM 735 O O . VAL A 1 86 ? -2.409 8.944 4.400 1.00 79.81 86 VAL A O 1
ATOM 738 N N . SER A 1 87 ? -1.235 10.792 3.802 1.00 80.56 87 SER A N 1
ATOM 739 C CA . SER A 1 87 ? -1.864 11.740 4.732 1.00 80.56 87 SER A CA 1
ATOM 740 C C . SER A 1 87 ? -1.690 11.295 6.189 1.00 80.56 87 SER A C 1
ATOM 742 O O . SER A 1 87 ? -2.612 10.778 6.817 1.00 80.56 87 SER A O 1
ATOM 744 N N . THR A 1 88 ? -0.463 11.432 6.699 1.00 83.56 88 THR A N 1
ATOM 745 C CA . THR A 1 88 ? -0.123 11.116 8.089 1.00 83.56 88 THR A CA 1
ATOM 746 C C . THR A 1 88 ? -0.420 12.288 9.015 1.00 83.56 88 THR A C 1
ATOM 748 O O . THR A 1 88 ? -0.137 13.443 8.695 1.00 83.56 88 THR A O 1
ATOM 751 N N . LYS A 1 89 ? -0.953 11.985 10.197 1.00 85.00 89 LYS A N 1
ATOM 752 C CA . LYS A 1 89 ? -1.163 12.937 11.286 1.00 85.00 89 LYS A CA 1
ATOM 753 C C . LYS A 1 89 ? -0.623 12.342 12.580 1.00 85.00 89 LYS A C 1
ATOM 755 O O . LYS A 1 89 ? -0.928 11.201 12.910 1.00 85.00 89 LYS A O 1
ATOM 760 N N . ILE A 1 90 ? 0.161 13.123 13.319 1.00 84.81 90 ILE A N 1
ATOM 761 C CA . ILE A 1 90 ? 0.576 12.755 14.675 1.00 84.81 90 ILE A CA 1
ATOM 762 C C . ILE A 1 90 ? -0.599 13.035 15.611 1.00 84.81 90 ILE A C 1
ATOM 764 O O . ILE A 1 90 ? -1.169 14.129 15.590 1.00 84.81 90 ILE A O 1
ATOM 768 N N . ILE A 1 91 ? -0.978 12.035 16.397 1.00 84.44 91 ILE A N 1
ATOM 769 C CA . ILE A 1 91 ? -2.125 12.070 17.297 1.00 84.44 91 ILE A CA 1
ATOM 770 C C . ILE A 1 91 ? -1.646 11.781 18.713 1.00 84.44 91 ILE A C 1
ATOM 772 O O . ILE A 1 91 ? -0.969 10.784 18.972 1.00 84.44 91 ILE A O 1
ATOM 776 N N . ASN A 1 92 ? -2.032 12.659 19.635 1.00 82.88 92 ASN A N 1
ATOM 777 C CA . ASN A 1 92 ? -1.837 12.428 21.061 1.00 82.88 92 ASN A CA 1
ATOM 778 C C . ASN A 1 92 ? -2.927 11.484 21.593 1.00 82.88 92 ASN A C 1
ATOM 780 O O . ASN A 1 92 ? -4.063 11.551 21.117 1.00 82.88 92 ASN A O 1
ATOM 784 N N . PRO A 1 93 ? -2.653 10.680 22.636 1.00 77.88 93 PRO A N 1
ATOM 785 C CA . PRO A 1 93 ? -3.636 9.755 23.201 1.00 77.88 93 PRO A CA 1
ATOM 786 C C . PRO A 1 93 ? -4.962 10.420 23.591 1.00 77.88 93 PRO A C 1
ATOM 788 O O . PRO A 1 93 ? -6.012 9.802 23.489 1.00 77.88 93 PRO A O 1
ATOM 791 N N . SER A 1 94 ? -4.932 11.690 24.003 1.00 78.31 94 SER A N 1
ATOM 792 C CA . SER A 1 94 ? -6.108 12.482 24.382 1.00 78.31 94 SER A CA 1
ATOM 793 C C . SER A 1 94 ? -7.055 12.818 23.225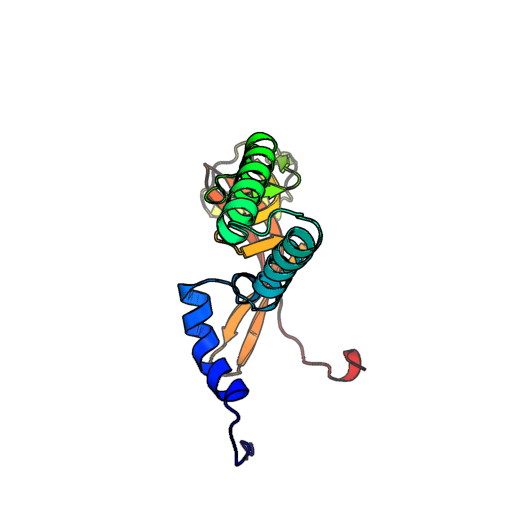 1.00 78.31 94 SER A C 1
ATOM 795 O O . SER A 1 94 ? -8.216 13.123 23.473 1.00 78.31 94 SER A O 1
ATOM 797 N N . GLN A 1 95 ? -6.587 12.761 21.976 1.00 80.38 95 GLN A N 1
ATOM 798 C CA . GLN A 1 95 ? -7.392 13.028 20.778 1.00 80.38 95 GLN A CA 1
ATOM 799 C C . GLN A 1 95 ? -8.080 11.768 20.229 1.00 80.38 95 GLN A C 1
ATOM 801 O O . GLN A 1 95 ? -8.916 11.873 19.331 1.00 80.38 95 GLN A O 1
ATOM 806 N N . LEU A 1 96 ? -7.730 10.583 20.742 1.00 80.50 96 LEU A N 1
ATOM 807 C CA . LEU A 1 96 ? -8.383 9.331 20.374 1.00 80.50 96 LEU A CA 1
ATOM 808 C C . LEU A 1 96 ? -9.689 9.147 21.168 1.00 80.50 96 LEU A C 1
ATOM 810 O O . LEU A 1 96 ? -9.724 9.453 22.364 1.00 80.50 96 LEU A O 1
ATOM 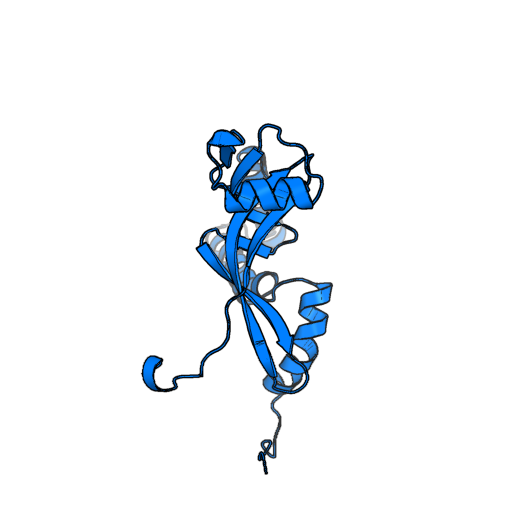814 N N . PRO A 1 97 ? -10.743 8.591 20.541 1.00 83.94 97 PRO A N 1
ATOM 815 C CA . PRO A 1 97 ? -11.951 8.161 21.240 1.00 83.94 97 PRO A CA 1
ATOM 816 C C . PRO A 1 97 ? -11.639 7.287 22.462 1.00 83.94 97 PRO A C 1
ATOM 818 O O . PRO A 1 97 ? -10.728 6.457 22.427 1.00 83.94 97 PRO A O 1
ATOM 821 N N . VAL A 1 98 ? -12.418 7.451 23.538 1.00 83.75 98 VAL A N 1
ATOM 822 C CA . VAL A 1 98 ? -12.209 6.744 24.818 1.00 83.75 98 VAL A CA 1
ATOM 823 C C . VAL A 1 98 ? -12.200 5.224 24.632 1.00 83.75 98 VAL A C 1
ATOM 825 O O . VAL A 1 98 ? -11.324 4.554 25.171 1.00 83.75 98 VAL A O 1
ATOM 828 N N . GLU A 1 99 ? -13.104 4.697 23.806 1.00 84.75 99 GLU A N 1
ATOM 829 C CA . GLU A 1 99 ? -13.201 3.269 23.467 1.00 84.75 99 GLU A CA 1
ATOM 830 C C . GLU A 1 99 ? -11.878 2.709 22.927 1.00 84.75 99 GLU A C 1
ATOM 832 O O . GLU A 1 99 ? -11.398 1.665 23.361 1.00 84.75 99 GLU A O 1
ATOM 837 N N . ILE A 1 100 ? -11.238 3.448 22.018 1.00 82.75 100 ILE A N 1
ATOM 838 C CA . ILE A 1 100 ? -9.981 3.036 21.391 1.00 82.75 100 ILE A CA 1
ATOM 839 C C . ILE A 1 100 ? -8.840 3.081 22.398 1.00 82.75 100 ILE A C 1
ATOM 841 O O . ILE A 1 100 ? -7.992 2.193 22.415 1.00 82.75 100 ILE A O 1
ATOM 845 N N . ARG A 1 101 ? -8.822 4.095 23.265 1.00 82.56 101 ARG A N 1
ATOM 846 C CA . ARG A 1 101 ? -7.811 4.195 24.321 1.00 82.56 101 ARG A CA 1
ATOM 847 C C . ARG A 1 101 ? -7.891 3.008 25.276 1.00 82.56 101 ARG A C 1
ATOM 849 O O . ARG A 1 101 ? -6.852 2.450 25.609 1.00 82.56 101 ARG A O 1
ATOM 856 N N . LEU A 1 102 ? -9.099 2.616 25.684 1.00 83.94 102 LEU A N 1
ATOM 857 C CA . LEU A 1 102 ? -9.311 1.447 26.541 1.00 83.94 102 LEU A CA 1
ATOM 858 C C . LEU A 1 102 ? -8.824 0.164 25.862 1.00 83.94 102 LEU A C 1
ATOM 860 O O . LEU A 1 102 ? -8.104 -0.610 26.486 1.00 83.94 102 LEU A O 1
ATOM 864 N N . LEU A 1 103 ? -9.128 -0.012 24.573 1.00 84.00 103 LEU A N 1
ATOM 865 C CA . LEU A 1 103 ? -8.667 -1.157 23.786 1.00 84.00 103 LEU A CA 1
ATOM 866 C C . LEU A 1 103 ? -7.132 -1.210 23.708 1.00 84.00 103 LEU A C 1
ATOM 868 O O . LEU A 1 103 ? -6.532 -2.265 23.904 1.00 84.00 103 LEU A O 1
ATOM 872 N N . LEU A 1 104 ? -6.475 -0.070 23.475 1.00 82.94 104 LEU A N 1
ATOM 873 C CA . LEU A 1 104 ? -5.012 0.005 23.426 1.00 82.94 104 LEU A CA 1
ATOM 874 C C . LEU A 1 104 ? -4.368 -0.349 24.777 1.00 82.94 104 LEU A C 1
ATOM 876 O O . LEU A 1 104 ? -3.391 -1.095 24.798 1.00 82.94 104 LEU A O 1
ATOM 880 N N . VAL A 1 105 ? -4.947 0.117 25.890 1.00 84.12 105 VAL A N 1
ATOM 881 C CA . VAL A 1 105 ? -4.494 -0.228 27.252 1.00 84.12 105 VAL A CA 1
ATOM 882 C C . VAL A 1 105 ? -4.694 -1.714 27.544 1.00 84.12 105 VAL A C 1
ATOM 884 O O . VAL A 1 105 ? -3.785 -2.361 28.060 1.00 84.12 105 VAL A O 1
ATOM 887 N N . GLN A 1 106 ? -5.850 -2.273 27.181 1.00 84.94 106 GLN A N 1
ATOM 888 C CA . GLN A 1 106 ? -6.157 -3.691 27.376 1.00 84.94 106 GLN A CA 1
ATOM 889 C C . GLN A 1 106 ? -5.153 -4.599 26.653 1.00 84.94 106 GLN A C 1
ATOM 891 O O . GLN A 1 106 ? -4.758 -5.633 27.186 1.00 84.94 106 GLN A O 1
ATOM 896 N N . HIS A 1 107 ? -4.705 -4.198 25.464 1.00 81.31 107 HIS A N 1
ATOM 897 C CA . HIS A 1 107 ? -3.704 -4.927 24.686 1.00 81.31 107 HIS A CA 1
ATOM 898 C C . HIS A 1 107 ? -2.247 -4.544 25.010 1.00 81.31 107 HIS A C 1
ATOM 900 O O . HIS A 1 107 ? -1.352 -4.921 24.257 1.00 81.31 107 HIS A O 1
ATOM 906 N N . GLN A 1 108 ? -2.002 -3.837 26.121 1.00 79.62 108 GLN A N 1
ATOM 907 C CA . GLN A 1 108 ? -0.665 -3.458 26.602 1.00 79.62 108 GLN A CA 1
ATOM 908 C C . GLN A 1 108 ? 0.160 -2.642 25.588 1.00 79.62 108 GLN A C 1
ATOM 910 O O . GLN A 1 108 ? 1.380 -2.776 25.520 1.00 79.62 108 GLN A O 1
ATOM 915 N N . TYR A 1 109 ? -0.488 -1.791 24.788 1.00 80.69 109 TYR A N 1
ATOM 916 C CA . TYR A 1 109 ? 0.221 -0.852 23.919 1.00 80.69 109 TYR A CA 1
ATOM 917 C C . TYR A 1 109 ? 0.604 0.424 24.674 1.00 80.69 109 TYR A C 1
ATOM 919 O O . TYR A 1 109 ? -0.194 0.971 25.440 1.00 80.69 109 TYR A O 1
ATOM 927 N N . ASP A 1 110 ? 1.813 0.928 24.416 1.00 74.44 110 ASP A N 1
ATOM 928 C CA . ASP A 1 110 ? 2.300 2.166 25.022 1.00 74.44 110 ASP A CA 1
ATOM 929 C C . ASP A 1 110 ? 1.450 3.367 24.595 1.00 74.44 110 ASP A C 1
ATOM 931 O O . ASP A 1 110 ? 1.261 3.626 23.406 1.00 74.44 110 ASP A O 1
ATOM 935 N N . LEU A 1 111 ? 1.003 4.155 25.576 1.00 66.69 111 LEU A N 1
ATOM 936 C CA . LEU A 1 111 ? 0.238 5.393 25.386 1.00 66.69 111 LEU A CA 1
ATOM 937 C C . LEU A 1 111 ? 1.127 6.581 24.969 1.00 66.69 111 LEU A C 1
ATOM 939 O O . LEU A 1 111 ? 1.050 7.663 25.553 1.00 66.69 111 LEU A O 1
ATOM 943 N N . LEU A 1 112 ? 1.979 6.382 23.966 1.00 73.50 112 LEU A N 1
ATOM 944 C CA . LEU A 1 112 ? 2.837 7.422 23.392 1.00 73.50 112 LEU A CA 1
ATOM 945 C C . LEU A 1 112 ? 2.135 8.158 22.238 1.00 73.50 112 LEU A C 1
ATOM 947 O O . LEU A 1 112 ? 0.941 7.993 21.987 1.00 73.50 112 LEU A O 1
ATOM 951 N N . THR A 1 113 ? 2.871 9.028 21.547 1.00 78.25 113 THR A N 1
ATOM 952 C CA . THR A 1 113 ? 2.396 9.665 20.318 1.00 78.25 113 THR A CA 1
ATOM 953 C C . THR A 1 113 ? 2.200 8.619 19.222 1.00 78.25 113 THR A C 1
ATOM 955 O O . THR A 1 113 ? 3.089 7.822 18.923 1.00 78.25 113 THR A O 1
ATOM 958 N N . TYR A 1 114 ? 1.027 8.636 18.595 1.00 84.50 114 TYR A N 1
ATOM 959 C CA . TYR A 1 114 ? 0.677 7.726 17.508 1.00 84.50 114 TYR A CA 1
ATOM 960 C C . TYR A 1 114 ? 0.737 8.448 16.167 1.00 84.50 114 TYR A C 1
ATOM 962 O O . TYR A 1 114 ? 0.477 9.649 16.088 1.00 84.50 114 TYR A O 1
ATOM 970 N N . ILE A 1 115 ? 1.020 7.715 15.090 1.00 85.06 115 ILE A N 1
ATOM 971 C CA . ILE A 1 115 ? 0.862 8.240 13.728 1.00 85.06 115 ILE A CA 1
ATOM 972 C C . ILE A 1 115 ? -0.382 7.605 13.124 1.00 85.06 115 ILE A C 1
ATOM 974 O O . ILE A 1 115 ? -0.405 6.402 12.877 1.00 85.06 115 ILE A O 1
ATOM 978 N N . GLU A 1 116 ? -1.410 8.405 12.870 1.00 87.31 116 GLU A N 1
ATOM 979 C CA . GLU A 1 116 ? -2.569 7.979 12.091 1.00 87.31 116 GLU A CA 1
ATOM 980 C C . GLU A 1 116 ? -2.343 8.269 10.607 1.00 87.31 116 GLU A C 1
ATOM 982 O O . GLU A 1 116 ? -1.725 9.276 10.258 1.00 87.31 116 GLU A O 1
ATOM 987 N N . CYS A 1 117 ? -2.854 7.416 9.719 1.00 88.31 117 CYS A N 1
ATOM 988 C CA . CYS A 1 117 ? -2.891 7.708 8.287 1.00 88.31 117 CYS A CA 1
ATOM 989 C C . CYS A 1 117 ? -4.251 7.407 7.649 1.00 88.31 117 CYS A C 1
ATOM 991 O O . CYS A 1 117 ? -5.023 6.579 8.135 1.00 88.31 117 CYS A O 1
ATOM 993 N N . GLN A 1 118 ? -4.537 8.077 6.530 1.00 87.25 118 GLN A N 1
ATOM 994 C CA . GLN A 1 118 ? -5.776 7.873 5.773 1.00 87.25 118 GLN A CA 1
ATOM 995 C C . GLN A 1 118 ? -5.716 6.623 4.889 1.00 87.25 118 GLN A C 1
ATOM 997 O O . GLN A 1 118 ? -6.731 5.988 4.596 1.00 87.25 118 GLN A O 1
ATOM 1002 N N . THR A 1 119 ? -4.534 6.290 4.383 1.00 86.06 119 THR A N 1
ATOM 1003 C CA . THR A 1 119 ? -4.325 5.132 3.516 1.00 86.06 119 THR A CA 1
ATOM 1004 C C . THR A 1 119 ? -2.968 4.528 3.805 1.00 86.06 119 THR A C 1
ATOM 1006 O O . THR A 1 119 ? -1.986 5.258 3.878 1.00 86.06 119 THR A O 1
ATOM 1009 N N . LEU A 1 120 ? -2.910 3.206 3.889 1.00 87.81 120 LEU A N 1
ATOM 1010 C CA . LEU A 1 120 ? -1.690 2.438 4.089 1.00 87.81 120 LEU A CA 1
ATOM 1011 C C . LEU A 1 120 ? -1.551 1.422 2.962 1.00 87.81 120 LEU A C 1
ATOM 1013 O O . LEU A 1 120 ? -2.478 0.662 2.694 1.00 87.81 120 LEU A O 1
ATOM 1017 N N . ILE A 1 121 ? -0.398 1.387 2.302 1.00 82.81 121 ILE A N 1
ATOM 1018 C CA . ILE A 1 121 ? -0.055 0.292 1.391 1.00 82.81 121 ILE A CA 1
ATOM 1019 C C . ILE A 1 121 ? 0.949 -0.606 2.105 1.00 82.81 121 ILE A C 1
ATOM 1021 O O . ILE A 1 121 ? 2.107 -0.220 2.239 1.00 82.81 121 ILE A O 1
ATOM 1025 N N . HIS A 1 122 ? 0.501 -1.792 2.519 1.00 79.62 122 HIS A N 1
ATOM 1026 C CA . HIS A 1 122 ? 1.324 -2.810 3.176 1.00 79.62 122 HIS A CA 1
ATOM 1027 C C . HIS A 1 122 ? 1.239 -4.117 2.382 1.00 79.62 122 HIS A C 1
ATOM 1029 O O . HIS A 1 122 ? 0.144 -4.571 2.045 1.00 79.62 122 HIS A O 1
ATOM 1035 N N . LYS A 1 123 ? 2.390 -4.716 2.044 1.00 72.38 123 LYS A N 1
ATOM 1036 C CA . LYS A 1 123 ? 2.487 -5.971 1.262 1.00 72.38 123 LYS A CA 1
ATOM 1037 C C . LYS A 1 123 ? 1.583 -5.991 0.017 1.00 72.38 123 LYS A C 1
ATOM 1039 O O . LYS A 1 123 ? 0.893 -6.966 -0.261 1.00 72.38 123 LYS A O 1
ATOM 1044 N N . HIS A 1 124 ? 1.578 -4.887 -0.732 1.00 68.88 124 HIS A N 1
ATOM 1045 C CA . HIS A 1 124 ? 0.765 -4.681 -1.944 1.00 68.88 124 HIS A CA 1
ATOM 1046 C C . HIS A 1 124 ? -0.756 -4.605 -1.742 1.00 68.88 124 HIS A C 1
ATOM 1048 O O . HIS A 1 124 ? -1.485 -4.476 -2.730 1.00 68.88 124 HIS A O 1
ATOM 1054 N N . VAL A 1 125 ? -1.240 -4.631 -0.501 1.00 76.19 125 VAL A N 1
ATOM 1055 C CA . VAL A 1 125 ? -2.644 -4.394 -0.162 1.00 76.19 125 VAL A CA 1
ATOM 1056 C C . VAL A 1 125 ? -2.805 -2.942 0.269 1.00 76.19 125 VAL A C 1
ATOM 1058 O O . VAL A 1 125 ? -2.022 -2.424 1.066 1.00 76.19 125 VAL A O 1
ATOM 1061 N N . LYS A 1 126 ? -3.808 -2.269 -0.300 1.00 84.00 126 LYS A N 1
ATOM 1062 C CA . LYS A 1 126 ? -4.153 -0.887 0.031 1.00 84.00 126 LYS A CA 1
ATOM 1063 C C . LYS A 1 126 ? -5.284 -0.891 1.058 1.00 84.00 126 LYS A C 1
ATOM 1065 O O . LYS A 1 126 ? -6.401 -1.272 0.726 1.00 84.00 126 LYS A O 1
ATOM 1070 N N . TYR A 1 127 ? -4.994 -0.411 2.256 1.00 87.25 127 TYR A N 1
ATOM 1071 C CA . TYR A 1 127 ? -5.949 -0.180 3.333 1.00 87.25 127 TYR A CA 1
ATOM 1072 C C . TYR A 1 127 ? -6.362 1.288 3.330 1.00 87.25 127 TYR A C 1
ATOM 1074 O O . TYR A 1 127 ? -5.502 2.163 3.240 1.00 87.25 127 TYR A O 1
ATOM 1082 N N . ILE A 1 128 ? -7.661 1.570 3.396 1.00 87.69 128 ILE A N 1
ATOM 1083 C CA . ILE A 1 128 ? -8.203 2.934 3.372 1.00 87.69 128 ILE A CA 1
ATOM 1084 C C . ILE A 1 128 ? -9.083 3.116 4.609 1.00 87.69 128 ILE A C 1
ATOM 1086 O O . ILE A 1 128 ? -9.912 2.257 4.911 1.00 87.69 128 ILE A O 1
ATOM 1090 N N . LYS A 1 129 ? -8.910 4.224 5.330 1.00 88.94 129 LYS A N 1
ATOM 1091 C CA . LYS A 1 129 ? -9.777 4.587 6.455 1.00 88.94 129 LYS A CA 1
ATOM 1092 C C . LYS A 1 129 ? -11.233 4.714 5.990 1.00 88.94 129 LYS A C 1
ATOM 1094 O O . LYS A 1 129 ? -11.483 5.246 4.910 1.00 88.94 129 LYS A O 1
ATOM 1099 N N . ASN A 1 130 ? -12.176 4.250 6.807 1.00 87.50 130 ASN A N 1
ATOM 1100 C CA . ASN A 1 130 ? -13.615 4.219 6.531 1.00 87.50 130 ASN A CA 1
ATOM 1101 C C . ASN A 1 130 ? -14.012 3.340 5.332 1.00 87.50 130 ASN A C 1
ATOM 1103 O O . ASN A 1 130 ? -14.940 3.674 4.596 1.00 87.50 130 ASN A O 1
ATOM 1107 N N . SER A 1 131 ? -13.302 2.232 5.109 1.00 86.81 131 SER A N 1
ATOM 1108 C CA . SER A 1 131 ? -13.664 1.251 4.079 1.00 86.81 131 SER A CA 1
ATOM 1109 C C . SER A 1 131 ? -13.924 -0.130 4.674 1.00 86.81 131 SER A C 1
ATOM 1111 O O . SER A 1 131 ? -13.466 -0.438 5.776 1.00 86.81 131 SER A O 1
ATOM 1113 N N . VAL A 1 132 ? -14.699 -0.935 3.945 1.00 87.19 132 VAL A N 1
ATOM 1114 C CA . VAL A 1 132 ? -15.089 -2.288 4.349 1.00 87.19 132 VAL A CA 1
ATOM 1115 C C . VAL A 1 132 ? -14.131 -3.310 3.744 1.00 87.19 132 VAL A C 1
ATOM 1117 O O . VAL A 1 132 ? -13.811 -3.239 2.556 1.00 87.19 132 VAL A O 1
ATOM 1120 N N . PHE A 1 133 ? -13.700 -4.271 4.555 1.00 85.62 133 PHE A N 1
ATOM 1121 C CA . PHE A 1 133 ? -12.882 -5.407 4.139 1.00 85.62 133 PHE A CA 1
ATOM 1122 C C . PHE A 1 133 ? -13.554 -6.719 4.528 1.00 85.62 133 PHE A C 1
ATOM 1124 O O . PHE A 1 133 ? -14.309 -6.770 5.491 1.00 85.62 133 PHE A O 1
ATOM 1131 N N . ILE A 1 134 ? -13.243 -7.779 3.786 1.00 84.31 134 ILE A N 1
ATOM 1132 C CA . ILE A 1 134 ? -13.641 -9.149 4.115 1.00 84.31 134 ILE A CA 1
ATOM 1133 C C . ILE A 1 134 ? -12.459 -9.793 4.837 1.00 84.31 134 ILE A C 1
ATOM 1135 O O . ILE A 1 134 ? -11.355 -9.808 4.283 1.00 84.31 134 ILE A O 1
ATOM 1139 N N . ILE A 1 135 ? -12.667 -10.283 6.061 1.00 82.88 135 ILE A N 1
ATOM 1140 C CA . ILE A 1 135 ? -11.609 -10.952 6.841 1.00 82.88 135 ILE A CA 1
ATOM 1141 C C . ILE A 1 135 ? -11.687 -12.466 6.687 1.00 82.88 135 ILE A C 1
ATOM 1143 O O . ILE A 1 135 ? -10.655 -13.115 6.513 1.00 82.88 135 ILE A O 1
ATOM 1147 N N . ALA A 1 136 ? -12.892 -13.024 6.749 1.00 75.31 136 ALA A N 1
ATOM 1148 C CA . ALA A 1 136 ? -13.103 -14.461 6.775 1.00 75.31 136 ALA A CA 1
ATOM 1149 C C . ALA A 1 136 ? -14.341 -14.856 5.968 1.00 75.31 136 ALA A C 1
ATOM 1151 O O . ALA A 1 136 ? -15.192 -14.031 5.647 1.00 75.31 136 ALA A O 1
ATOM 1152 N N . LEU A 1 137 ? -14.416 -16.140 5.639 1.00 76.69 137 LEU A N 1
ATOM 1153 C CA . LEU A 1 137 ? -15.607 -16.807 5.128 1.00 76.69 137 LEU A CA 1
ATOM 1154 C C . LEU A 1 137 ? -15.938 -17.889 6.150 1.00 76.69 137 LEU A C 1
ATOM 1156 O O . LEU A 1 137 ? -15.085 -18.736 6.426 1.00 76.69 137 LEU A O 1
ATOM 1160 N N . HIS A 1 138 ? -17.124 -17.834 6.749 1.00 72.81 138 HIS A N 1
ATOM 1161 C CA . HIS A 1 138 ? -17.550 -18.883 7.671 1.00 72.81 138 HIS A CA 1
ATOM 1162 C C . HIS A 1 138 ? -17.841 -20.156 6.864 1.00 72.81 138 HIS A C 1
ATOM 1164 O O . HIS A 1 138 ? -18.674 -20.152 5.962 1.00 72.81 138 HIS A O 1
ATOM 1170 N N . HIS A 1 139 ? -17.100 -21.231 7.157 1.00 57.47 139 HIS A N 1
ATOM 1171 C CA . HIS A 1 139 ? -17.059 -22.452 6.341 1.00 57.47 139 HIS A CA 1
ATOM 1172 C C . HIS A 1 139 ? -18.391 -23.206 6.251 1.00 57.47 139 HIS A C 1
ATOM 1174 O O . HIS A 1 139 ? -18.562 -23.986 5.320 1.00 57.47 139 HIS A O 1
ATOM 1180 N N . GLU A 1 140 ? -19.309 -22.995 7.195 1.00 61.97 140 GLU A N 1
ATOM 1181 C CA . GLU A 1 140 ? -20.577 -23.732 7.241 1.00 61.97 140 GLU A CA 1
ATOM 1182 C C . GLU A 1 140 ? -21.689 -23.075 6.410 1.00 61.97 140 GLU A C 1
ATOM 1184 O O . GLU A 1 140 ? -22.554 -23.782 5.903 1.00 61.97 140 GLU A O 1
ATOM 1189 N N . GLU A 1 141 ? -21.643 -21.752 6.206 1.00 61.91 141 GLU A N 1
ATOM 1190 C CA . GLU A 1 141 ? -22.720 -20.997 5.537 1.00 61.91 141 GLU A CA 1
ATOM 1191 C C . GLU A 1 141 ? -22.242 -20.158 4.336 1.00 61.91 141 GLU A C 1
ATOM 1193 O O . GLU A 1 141 ? -23.037 -19.459 3.714 1.00 61.91 141 GLU A O 1
ATOM 1198 N N . GLU A 1 142 ? -20.942 -20.180 4.015 1.00 67.38 142 GLU A N 1
ATOM 1199 C CA . GLU A 1 142 ? -20.305 -19.335 2.984 1.00 67.38 142 GLU A CA 1
ATOM 1200 C C . GLU A 1 142 ? -20.525 -17.821 3.177 1.00 67.38 142 GLU A C 1
ATOM 1202 O O . GLU A 1 142 ? -20.296 -17.015 2.272 1.00 67.38 142 GLU A O 1
ATOM 1207 N N . VAL A 1 143 ? -20.918 -17.405 4.382 1.00 73.19 143 VAL A N 1
ATOM 1208 C CA . VAL A 1 143 ? -21.179 -16.001 4.695 1.00 73.19 143 VAL A CA 1
ATOM 1209 C C . VAL A 1 143 ? -19.844 -15.267 4.899 1.00 73.19 143 VAL A C 1
ATOM 1211 O O . VAL A 1 143 ? -19.035 -15.671 5.748 1.00 73.19 143 VAL A O 1
ATOM 1214 N N . PRO A 1 144 ? -19.570 -14.195 4.129 1.00 78.44 144 PRO A N 1
ATOM 1215 C CA . PRO A 1 144 ? -18.384 -13.374 4.328 1.00 78.44 144 PRO A CA 1
ATOM 1216 C C . PRO A 1 144 ? -18.513 -12.535 5.599 1.00 78.44 144 PRO A C 1
ATOM 1218 O O . PRO A 1 144 ? -19.501 -11.834 5.808 1.00 78.44 144 PRO A O 1
ATOM 1221 N N . GLU A 1 145 ? -17.470 -12.564 6.421 1.00 83.00 145 GLU A N 1
ATOM 1222 C CA . GLU A 1 145 ? -17.346 -11.707 7.589 1.00 83.00 145 GLU A CA 1
ATOM 1223 C C . GLU A 1 145 ? -16.732 -10.370 7.172 1.00 83.00 145 GLU A C 1
ATOM 1225 O O . GLU A 1 145 ? -15.589 -10.297 6.691 1.00 83.00 145 GLU A O 1
ATOM 1230 N N . PHE A 1 146 ? -17.509 -9.306 7.355 1.00 86.12 146 PHE A N 1
ATOM 1231 C CA . PHE A 1 146 ? -17.103 -7.959 7.002 1.00 86.12 146 PHE A CA 1
ATOM 1232 C C . PHE A 1 146 ? -16.585 -7.205 8.215 1.00 86.12 146 PHE A C 1
ATOM 1234 O O . PHE A 1 146 ? -17.108 -7.297 9.324 1.00 86.12 146 PHE A O 1
ATOM 1241 N N . VAL A 1 147 ? -15.593 -6.361 7.969 1.00 88.62 147 VAL A N 1
ATOM 1242 C CA . VAL A 1 147 ? -15.137 -5.379 8.940 1.00 88.62 147 VAL A CA 1
ATOM 1243 C C . VAL A 1 147 ? -15.100 -3.992 8.346 1.00 88.62 147 VAL A C 1
ATOM 1245 O O . VAL A 1 147 ? -14.708 -3.792 7.197 1.00 88.62 147 VAL A O 1
ATOM 1248 N N . PHE A 1 148 ? -15.449 -3.012 9.165 1.00 88.88 148 PHE A N 1
ATOM 1249 C CA . PHE A 1 148 ? -15.284 -1.606 8.859 1.00 88.88 148 PHE A CA 1
ATOM 1250 C C . PHE A 1 148 ? -13.989 -1.082 9.474 1.00 88.88 148 PHE A C 1
ATOM 1252 O O . PHE A 1 148 ? -13.803 -1.103 10.693 1.00 88.88 148 PHE A O 1
ATOM 1259 N N . LEU A 1 149 ? -13.082 -0.587 8.639 1.00 90.69 149 LEU A N 1
ATOM 1260 C CA . LEU A 1 149 ? -11.804 -0.056 9.088 1.00 90.69 149 LEU A CA 1
ATOM 1261 C C . LEU A 1 149 ? -11.987 1.374 9.609 1.00 90.69 149 LEU A C 1
ATOM 1263 O O . LEU A 1 149 ? -12.160 2.305 8.821 1.00 90.69 149 LEU A O 1
ATOM 1267 N N . ARG A 1 150 ? -11.914 1.564 10.933 1.00 87.12 150 ARG A N 1
ATOM 1268 C CA . ARG A 1 150 ? -12.072 2.883 11.568 1.00 87.12 150 ARG A CA 1
ATOM 1269 C C . ARG A 1 150 ? -10.771 3.674 11.642 1.00 87.12 150 ARG A C 1
ATOM 1271 O O . ARG A 1 150 ? -10.788 4.865 11.356 1.00 87.12 150 ARG A O 1
ATOM 1278 N N . HIS A 1 151 ? -9.654 3.047 12.019 1.00 86.62 151 HIS A N 1
ATOM 1279 C CA . HIS A 1 151 ? -8.374 3.750 12.191 1.00 86.62 151 HIS A CA 1
ATOM 1280 C C . HIS A 1 151 ? -7.179 2.913 11.732 1.00 86.62 151 HIS A C 1
ATOM 1282 O O . HIS A 1 151 ? -7.166 1.691 11.875 1.00 86.62 151 HIS A O 1
ATOM 1288 N N . ILE A 1 152 ? -6.154 3.594 11.216 1.00 90.50 152 ILE A N 1
ATOM 1289 C CA . ILE A 1 152 ? -4.854 3.014 10.865 1.00 90.50 152 ILE A CA 1
ATOM 1290 C C . ILE A 1 152 ? -3.800 3.735 11.693 1.00 90.50 152 ILE A C 1
ATOM 1292 O O . ILE A 1 152 ? -3.524 4.905 11.428 1.00 90.50 152 ILE A O 1
ATOM 1296 N N . LEU A 1 153 ? -3.221 3.056 12.679 1.00 88.69 153 LEU A N 1
ATOM 1297 C CA . LEU A 1 153 ? -2.274 3.645 13.624 1.00 88.69 153 LEU A CA 1
ATOM 1298 C C . LEU A 1 153 ? -0.905 2.977 13.510 1.00 88.69 153 LEU A C 1
ATOM 1300 O O . LEU A 1 153 ? -0.817 1.756 13.416 1.00 88.69 153 LEU A O 1
ATOM 1304 N N . LYS A 1 154 ? 0.167 3.763 13.568 1.00 87.38 154 LYS A N 1
ATOM 1305 C CA . LYS A 1 154 ? 1.530 3.264 13.765 1.00 87.38 154 LYS A CA 1
ATOM 1306 C C . LYS A 1 154 ? 1.875 3.337 15.252 1.00 87.38 154 LYS A C 1
ATOM 1308 O O . LYS A 1 154 ? 1.854 4.428 15.824 1.00 87.38 154 LYS A O 1
ATOM 1313 N N . ILE A 1 155 ? 2.188 2.188 15.850 1.00 83.94 155 ILE A N 1
ATOM 1314 C CA . ILE A 1 155 ? 2.553 2.015 17.265 1.00 83.94 155 ILE A CA 1
ATOM 1315 C C . ILE A 1 155 ? 3.862 1.226 17.336 1.00 83.94 155 ILE A C 1
ATOM 1317 O O . ILE A 1 155 ? 3.931 0.122 16.792 1.00 83.94 155 ILE A O 1
ATOM 1321 N N . ASN A 1 156 ? 4.887 1.771 18.002 1.00 73.31 156 ASN A N 1
ATOM 1322 C CA . ASN A 1 156 ? 6.184 1.109 18.229 1.00 73.31 156 ASN A CA 1
ATOM 1323 C C . ASN A 1 156 ? 6.761 0.461 16.952 1.00 73.31 156 ASN A C 1
ATOM 1325 O O . ASN A 1 156 ? 7.167 -0.694 16.938 1.00 73.31 156 ASN A O 1
ATOM 1329 N N . ASP A 1 157 ? 6.714 1.215 15.853 1.00 78.56 157 ASP A N 1
ATOM 1330 C CA . ASP A 1 157 ? 7.143 0.833 14.499 1.00 78.56 157 ASP A CA 1
ATOM 1331 C C . ASP A 1 157 ? 6.292 -0.217 13.754 1.00 78.56 157 ASP A C 1
ATOM 1333 O O . ASP A 1 157 ? 6.554 -0.530 12.595 1.00 78.56 157 ASP A O 1
ATOM 1337 N N . SER A 1 158 ? 5.196 -0.679 14.356 1.00 82.75 158 SER A N 1
ATOM 1338 C CA . SER A 1 158 ? 4.235 -1.595 13.733 1.00 82.75 158 SER A CA 1
ATOM 1339 C C . SER A 1 158 ? 2.913 -0.904 13.382 1.00 82.75 158 SER A C 1
ATOM 1341 O O . SER A 1 158 ? 2.408 -0.073 14.138 1.00 82.75 158 SER A O 1
ATOM 1343 N N . TRP A 1 159 ? 2.319 -1.253 12.238 1.00 86.50 159 TRP A N 1
ATOM 1344 C CA . TRP A 1 159 ? 0.982 -0.774 11.875 1.00 86.50 159 TRP A CA 1
ATOM 1345 C C . TRP A 1 159 ? -0.105 -1.638 12.505 1.00 86.50 159 TRP A C 1
ATOM 1347 O O . TRP A 1 159 ? -0.079 -2.867 12.417 1.00 86.50 159 TRP A O 1
ATOM 1357 N N . LYS A 1 160 ? -1.085 -0.978 13.116 1.00 87.75 160 LYS A N 1
ATOM 1358 C CA . LYS A 1 160 ? -2.270 -1.569 13.730 1.00 87.75 160 LYS A CA 1
ATOM 1359 C C . LYS A 1 160 ? -3.515 -1.021 13.045 1.00 87.75 160 LYS A C 1
ATOM 1361 O O . LYS A 1 160 ? -3.667 0.189 12.872 1.00 87.75 160 LYS A O 1
ATOM 1366 N N . LEU A 1 161 ? -4.394 -1.932 12.645 1.00 88.94 161 LEU A N 1
ATOM 1367 C CA . LEU A 1 161 ? -5.685 -1.614 12.047 1.00 88.94 161 LEU A CA 1
ATOM 1368 C C . LEU A 1 161 ? -6.752 -1.783 13.122 1.00 88.94 161 LEU A C 1
ATOM 1370 O O . LEU A 1 161 ? -6.905 -2.872 13.668 1.00 88.94 161 LEU A O 1
ATOM 1374 N N . ILE A 1 162 ? -7.471 -0.708 13.428 1.00 87.75 162 ILE A N 1
ATOM 1375 C CA . ILE A 1 162 ? -8.626 -0.759 14.321 1.00 87.75 162 ILE A CA 1
ATOM 1376 C C . ILE A 1 162 ? -9.854 -0.939 13.450 1.00 87.75 162 ILE A C 1
ATOM 1378 O O . ILE A 1 162 ? -10.174 -0.089 12.609 1.00 87.75 162 ILE A O 1
ATOM 1382 N N . VAL A 1 163 ? -10.529 -2.056 13.671 1.00 89.88 163 VAL A N 1
ATOM 1383 C CA . VAL A 1 163 ? -11.666 -2.495 12.878 1.00 89.88 163 VAL A CA 1
ATOM 1384 C C . VAL A 1 163 ? -12.888 -2.685 13.766 1.00 89.88 163 VAL A C 1
ATOM 1386 O O . VAL A 1 163 ? -12.770 -3.005 14.945 1.00 89.88 163 VAL A O 1
ATOM 1389 N N . GLN A 1 164 ? -14.060 -2.460 13.190 1.00 88.12 164 GLN A N 1
ATOM 1390 C CA . GLN A 1 164 ? -15.347 -2.794 13.780 1.00 88.12 164 GLN A CA 1
ATOM 1391 C C . GLN A 1 164 ? -15.931 -3.960 12.982 1.00 88.12 164 GLN A C 1
ATOM 1393 O O . GLN A 1 164 ? -16.056 -3.848 11.763 1.00 88.12 164 GLN A O 1
ATOM 1398 N N . HIS A 1 165 ? -16.278 -5.057 13.652 1.00 84.81 165 HIS A N 1
ATOM 1399 C CA . HIS A 1 165 ? -16.968 -6.175 13.008 1.00 84.81 165 HIS A CA 1
ATOM 1400 C C . HIS A 1 165 ? -18.376 -5.746 12.588 1.00 84.81 165 HIS A C 1
ATOM 1402 O O . HIS A 1 165 ? -19.053 -5.015 13.316 1.00 84.81 165 HIS A O 1
ATOM 1408 N N . LEU A 1 166 ? -18.774 -6.145 11.382 1.00 82.81 166 LEU A N 1
ATOM 1409 C CA . LEU A 1 166 ? -20.103 -5.913 10.834 1.00 82.81 166 LEU A CA 1
ATOM 1410 C C . LEU A 1 166 ? -20.822 -7.254 10.720 1.00 82.81 166 LEU A C 1
ATOM 1412 O O . LEU A 1 166 ? -20.294 -8.192 10.128 1.00 82.81 166 LEU A O 1
ATOM 1416 N N . GLU A 1 167 ? -22.035 -7.315 11.259 1.00 74.69 167 GLU A N 1
ATOM 1417 C CA . GLU A 1 167 ? -22.904 -8.480 11.125 1.00 74.69 167 GLU A CA 1
ATOM 1418 C C . GLU A 1 167 ? -23.614 -8.460 9.769 1.00 74.69 167 GLU A C 1
ATOM 1420 O O . GLU A 1 167 ? -24.144 -7.439 9.317 1.00 74.69 167 GLU A O 1
ATOM 1425 N N . THR A 1 168 ? -23.626 -9.610 9.108 1.00 71.00 168 THR A N 1
ATOM 1426 C CA . THR A 1 168 ? -24.353 -9.849 7.864 1.00 71.00 168 THR A CA 1
ATOM 1427 C C . THR A 1 168 ? -25.823 -10.103 8.184 1.00 71.00 168 THR A C 1
ATOM 1429 O O . THR A 1 168 ? -26.192 -11.193 8.602 1.00 71.00 168 THR A O 1
ATOM 1432 N N . LEU A 1 169 ? -26.677 -9.090 7.999 1.00 70.50 169 LEU A N 1
ATOM 1433 C CA . LEU A 1 169 ? -28.107 -9.193 8.326 1.00 70.50 169 LEU A CA 1
ATOM 1434 C C . LEU A 1 169 ? -28.913 -9.964 7.268 1.00 70.50 169 LEU A C 1
ATOM 1436 O O . LEU A 1 169 ? -29.707 -10.833 7.606 1.00 70.50 169 LEU A O 1
ATOM 1440 N N . SER A 1 170 ? -28.761 -9.623 5.988 1.00 66.69 170 SER A N 1
ATOM 1441 C CA . SER A 1 170 ? -29.399 -10.324 4.864 1.00 66.69 170 SER A CA 1
ATOM 1442 C C . SER A 1 170 ? -28.822 -9.840 3.532 1.00 66.69 170 SER A C 1
ATOM 1444 O O . SER A 1 170 ? -28.276 -8.739 3.439 1.00 66.69 170 SER A O 1
ATOM 1446 N N . PHE A 1 171 ? -28.929 -10.673 2.498 1.00 62.50 171 PHE A N 1
ATOM 1447 C CA . PHE A 1 171 ? -28.631 -10.280 1.126 1.00 62.50 171 PHE A CA 1
ATOM 1448 C C . PHE A 1 171 ? -29.901 -9.730 0.474 1.00 62.50 171 PHE A C 1
ATOM 1450 O O . PHE A 1 171 ? -30.837 -10.484 0.209 1.00 62.50 171 PHE A O 1
ATOM 1457 N N . ASP A 1 172 ? -29.934 -8.422 0.219 1.00 65.62 172 ASP A N 1
ATOM 1458 C CA . ASP A 1 172 ? -31.037 -7.796 -0.503 1.00 65.62 172 ASP A CA 1
ATOM 1459 C C . ASP A 1 172 ? -30.705 -7.699 -1.996 1.00 65.62 172 ASP A C 1
ATOM 1461 O O . ASP A 1 172 ? -29.875 -6.903 -2.440 1.00 65.62 172 ASP A O 1
ATOM 1465 N N . GLN A 1 173 ? -31.361 -8.550 -2.780 1.00 60.16 173 GLN A N 1
ATOM 1466 C CA . GLN A 1 173 ? -31.145 -8.684 -4.219 1.00 60.16 173 GLN A CA 1
ATOM 1467 C C . GLN A 1 173 ? -31.664 -7.461 -5.004 1.00 60.16 173 GLN A C 1
ATOM 1469 O O . GLN A 1 173 ? -31.319 -7.289 -6.172 1.00 60.16 173 GLN A O 1
ATOM 1474 N N . THR A 1 174 ? -32.463 -6.595 -4.366 1.00 60.62 174 THR A N 1
ATOM 1475 C CA . THR A 1 174 ? -33.120 -5.437 -5.000 1.00 60.62 174 THR A CA 1
ATOM 1476 C C . THR A 1 174 ? -32.255 -4.172 -5.055 1.00 60.62 174 THR A C 1
ATOM 1478 O O . THR A 1 174 ? -32.528 -3.277 -5.846 1.00 60.62 174 THR A O 1
ATOM 1481 N N . MET A 1 175 ? -31.160 -4.103 -4.291 1.00 49.28 175 MET A N 1
ATOM 1482 C CA . MET A 1 175 ? -30.240 -2.951 -4.271 1.00 49.28 175 MET A CA 1
ATOM 1483 C C . MET A 1 175 ? -29.236 -2.925 -5.445 1.00 49.28 175 MET A C 1
ATOM 1485 O O . MET A 1 175 ? -28.441 -1.993 -5.556 1.00 49.28 175 MET A O 1
ATOM 1489 N N . CYS A 1 176 ? -29.231 -3.947 -6.310 1.00 44.56 176 CYS A N 1
ATOM 1490 C CA . CYS A 1 176 ? -28.326 -4.057 -7.465 1.00 44.56 176 CYS A CA 1
ATOM 1491 C C . CYS A 1 176 ? -29.000 -3.841 -8.835 1.00 44.56 176 CYS A C 1
ATOM 1493 O O . CYS A 1 176 ? -28.347 -4.077 -9.855 1.00 44.56 176 CYS A O 1
ATOM 1495 N N . SER A 1 177 ? -30.265 -3.407 -8.874 1.00 37.09 177 SER A N 1
ATOM 1496 C CA . SER A 1 177 ? -30.985 -3.028 -10.104 1.00 37.09 177 SER A CA 1
ATOM 1497 C C . SER A 1 177 ? -30.999 -1.524 -10.336 1.00 37.09 177 SER A C 1
ATOM 1499 O O . SER A 1 177 ? -31.375 -0.810 -9.381 1.00 37.09 177 SER A O 1
#

Solvent-accessible surface area (backbone atoms only — not comparable to full-atom values): 10932 Å² total; per-residue (Å²): 132,86,78,74,69,100,70,81,50,72,73,62,59,48,56,75,51,43,62,60,46,34,74,74,71,38,62,64,81,82,74,38,64,67,62,54,52,56,52,47,51,53,52,53,56,47,54,76,71,44,90,55,80,90,52,47,68,60,54,53,50,53,54,50,50,53,52,46,53,51,54,52,75,74,37,102,64,77,68,78,84,52,73,47,66,41,72,71,44,82,41,52,61,86,78,50,59,69,70,58,52,52,52,37,54,74,70,71,49,82,87,54,79,30,40,36,34,49,27,40,38,50,94,89,42,79,47,48,52,77,38,77,46,76,81,49,63,44,88,90,74,72,49,66,39,37,29,39,28,69,43,38,36,39,53,98,93,40,81,45,77,43,65,44,83,47,84,82,87,77,88,70,80,72,81,81,116

pLDDT: mean 80.2, std 11.87, range [37.09, 93.69]

Nearest PDB structures (foldseek):
  6vil-assembly1_A  TM=6.772E-01  e=1.752E-01  Mus musculus
  6vil-assembly4_D  TM=6.031E-01  e=1.387E-01  Mus musculus
  7lmm-assembly1_A  TM=6.421E-01  e=4.998E-01  Bos taurus
  5guv-assembly1_A  TM=7.164E-01  e=1.269E+00  Mus musculus
  3pt9-assembly1_A  TM=4.155E-01  e=5.298E-01  Mus musculus

Radius of gyration: 23.55 Å; Cα contacts (8 Å, |Δi|>4): 178; chains: 1; bounding box: 52×43×65 Å

Mean predicted aligned error: 12.84 Å

Organism: NCBI:txid433720

Secondary structure (DSSP, 8-state):
-----SS--HHHHHHHTHHHHHHHH--GGGT-HHHHHHHHHHHHHHHHH----S-HHHHHHHHHHHHHHHHHHT-TT--TTS-EEEEEEEE-GGGS-HHHHHHHHHTT---S-EEEEEEEEETTEEEETTEEEEEEE-TTT-PEEEEEEEEEEEETTEEEEEEEEE------GGGG-

Foldseek 3Di:
DPDDDPDDDPVNVVVVCVVVCCVVPNDVVVVDCVVVVVVVVVLVVVLVVDPDPPCSPVVSVVVVVVVVVVVVVVDPCPPPQDKDFDAKDWDQLVRDDPVVSVVCVVVVFDRGIKIWGQWIQHPNDIDGAQDKDFDDQDPPPRDTWIWTFHTWIQGPNDIDTDIDTDDDPDDDPVVVD

Sequence (177 aa):
IERLPDYVTVKVHLITHYSELIKRNGPPRNYWYQRFEGKQLYFKRLATRSCSFKNVPFTLAKRHQLRLALLLSSYDNFYNLIDKPVSTKIINPSQLPVEIR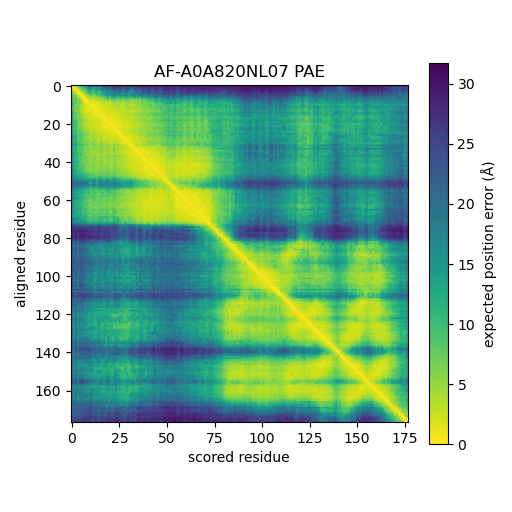LLLVQHQYDLLTYIECQTLIHKHVKYIKNSVFIIALHHEEEVPEFVFLRHILKINDSWKLIVQHLETLSFDQTMCS